Protein AF-A0A7J2L4L6-F1 (afdb_monomer)

Foldseek 3Di:
DDDPDPPDLVVQLVVLVVLLVVLQVVCVVVVHHDDPVLSVLLNQLSVLLSVLCVVPVEDDAPLQDQVLLSQLVSQLSVVCVVQPDDSNLLSNLSSQLCRNVVDDLSLQVSLVSQLVSCCPDPNNVSSNVSSLLSNLQDPVVVHDQPDPSSVSSNVSSVVCCDDPNVVVSLVSVQVVVVAACADPVCRCCGTSNVVVNPD

Nearest PDB structures (foldseek):
  5cwp-assembly1_A  TM=2.808E-01  e=4.842E+00  synthetic construct
  4qe8-assembly1_A  TM=1.671E-01  e=4.842E+00  Homo sapiens
  4qe8-assembly2_B  TM=2.025E-01  e=7.738E+00  Homo sapiens
  2wcd-assembly1_A  TM=1.398E-01  e=7.738E+00  Escherichia coli K-12

Structure (mmCIF, N/CA/C/O backbone):
data_AF-A0A7J2L4L6-F1
#
_entry.id   AF-A0A7J2L4L6-F1
#
loop_
_atom_site.group_PDB
_atom_site.id
_atom_site.type_symbol
_atom_site.label_atom_id
_atom_site.label_alt_id
_atom_site.label_comp_id
_atom_site.label_asym_id
_atom_site.label_entity_id
_atom_site.label_seq_id
_atom_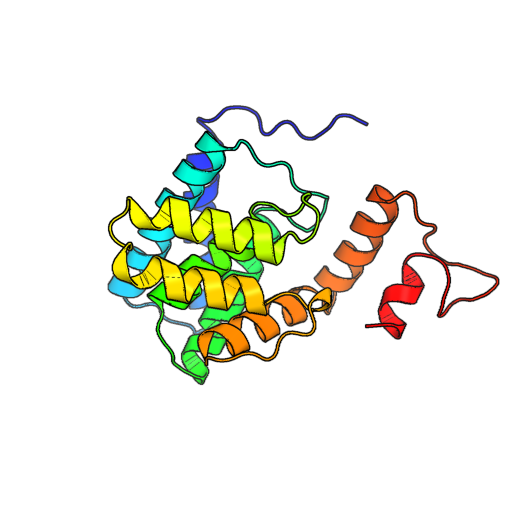site.pdbx_PDB_ins_code
_atom_site.Cartn_x
_atom_site.Cartn_y
_atom_site.Cartn_z
_atom_site.occupancy
_atom_site.B_iso_or_equiv
_atom_site.auth_seq_id
_atom_site.auth_comp_id
_atom_site.auth_asym_id
_atom_site.auth_atom_id
_atom_site.pdbx_PDB_model_num
ATOM 1 N N . MET A 1 1 ? 11.219 18.018 -20.266 1.00 36.31 1 MET A N 1
ATOM 2 C CA . MET A 1 1 ? 10.040 17.179 -19.978 1.00 36.31 1 MET A CA 1
ATOM 3 C C . MET A 1 1 ? 9.482 17.676 -18.661 1.00 36.31 1 MET A C 1
ATOM 5 O O . MET A 1 1 ? 10.098 17.440 -17.629 1.00 36.31 1 MET A O 1
ATOM 9 N N . GLU A 1 2 ? 8.445 18.509 -18.726 1.00 30.61 2 GLU A N 1
ATOM 10 C CA . GLU A 1 2 ? 7.831 19.113 -17.543 1.00 30.61 2 GLU A CA 1
ATOM 11 C C . GLU A 1 2 ? 7.325 18.014 -16.613 1.00 30.61 2 GLU A C 1
ATOM 13 O O . GLU A 1 2 ? 6.561 17.127 -16.990 1.00 30.61 2 GLU A O 1
ATOM 18 N N . MET A 1 3 ? 7.858 18.043 -15.399 1.00 36.47 3 MET A N 1
ATOM 19 C CA . MET A 1 3 ? 7.459 17.198 -14.292 1.00 36.47 3 MET A CA 1
ATOM 20 C C . MET A 1 3 ? 6.012 17.574 -13.957 1.00 36.47 3 MET A C 1
ATOM 22 O O . MET A 1 3 ? 5.742 18.758 -13.771 1.00 36.47 3 MET A O 1
ATOM 26 N N . LEU A 1 4 ? 5.100 16.599 -13.895 1.00 34.84 4 LEU A N 1
ATOM 27 C CA . LEU A 1 4 ? 3.733 16.791 -13.400 1.00 34.84 4 LEU A CA 1
ATOM 28 C C . LEU A 1 4 ? 3.807 17.321 -11.962 1.00 34.84 4 LEU A C 1
ATOM 30 O O . LEU A 1 4 ? 3.894 16.563 -10.996 1.00 34.84 4 LEU A O 1
ATOM 34 N N . VAL A 1 5 ? 3.838 18.644 -11.834 1.00 37.50 5 VAL A N 1
ATOM 35 C CA . VAL A 1 5 ? 3.573 19.343 -10.588 1.00 37.50 5 VAL A CA 1
ATOM 36 C C . VAL A 1 5 ? 2.098 19.091 -10.325 1.00 37.50 5 VAL A C 1
ATOM 38 O O . VAL A 1 5 ? 1.242 19.533 -11.084 1.00 37.50 5 VAL A O 1
ATOM 41 N N . LEU A 1 6 ? 1.805 18.307 -9.290 1.00 41.28 6 LEU A N 1
ATOM 42 C CA . LEU A 1 6 ? 0.466 18.225 -8.722 1.00 41.28 6 LEU A CA 1
ATOM 43 C C . LEU A 1 6 ? 0.084 19.644 -8.278 1.00 41.28 6 LEU A C 1
ATOM 45 O O . LEU A 1 6 ? 0.509 20.109 -7.221 1.00 41.28 6 LEU A O 1
ATOM 49 N N . GLU A 1 7 ? -0.635 20.363 -9.138 1.00 35.97 7 GLU A N 1
ATOM 50 C CA . GLU A 1 7 ? -1.118 21.711 -8.875 1.00 35.97 7 GLU A CA 1
ATOM 51 C C . GLU A 1 7 ? -2.080 21.710 -7.681 1.00 35.97 7 GLU A C 1
ATOM 53 O O . GLU A 1 7 ? -3.133 21.073 -7.696 1.00 35.97 7 GLU A O 1
ATOM 58 N N . SER A 1 8 ? -1.724 22.518 -6.680 1.00 43.09 8 SER A N 1
ATOM 59 C CA . SER A 1 8 ? -2.520 22.948 -5.526 1.00 43.09 8 SER A CA 1
ATOM 60 C C . SER A 1 8 ? -2.928 21.861 -4.514 1.00 43.09 8 SER A C 1
ATOM 62 O O . SER A 1 8 ? -3.611 20.879 -4.796 1.00 43.09 8 SER A O 1
ATOM 64 N N . THR A 1 9 ? -2.570 22.099 -3.254 1.00 48.56 9 THR A N 1
ATOM 65 C CA . THR A 1 9 ? -2.942 21.285 -2.084 1.00 48.56 9 THR A CA 1
ATOM 66 C C . THR A 1 9 ? -4.460 21.156 -1.886 1.00 48.56 9 THR A C 1
ATOM 68 O O . THR A 1 9 ? -4.913 20.202 -1.257 1.00 48.56 9 THR A O 1
ATOM 71 N N . GLN A 1 10 ? -5.253 22.059 -2.477 1.00 50.78 10 GLN A N 1
ATOM 72 C CA . GLN A 1 10 ? -6.719 22.021 -2.485 1.00 50.78 10 GLN A CA 1
ATOM 73 C C . GLN A 1 10 ? -7.292 20.900 -3.382 1.00 50.78 10 GLN A C 1
ATOM 75 O O . GLN A 1 10 ? -8.388 20.419 -3.115 1.00 50.78 10 GLN A O 1
ATOM 80 N N . ASN A 1 11 ? -6.534 20.423 -4.378 1.00 78.06 11 ASN A N 1
ATOM 81 C CA . ASN A 1 11 ? -6.953 19.385 -5.331 1.00 78.06 11 ASN A CA 1
ATOM 82 C C . ASN A 1 11 ? -6.638 17.958 -4.836 1.00 78.06 11 ASN A C 1
ATOM 84 O O . ASN A 1 11 ? -7.420 17.029 -5.030 1.00 78.06 11 ASN A O 1
ATOM 88 N N . LEU A 1 12 ? -5.523 17.767 -4.118 1.00 83.31 12 LEU A N 1
ATOM 89 C CA . LEU A 1 12 ? -5.094 16.432 -3.675 1.00 83.31 12 LEU A CA 1
ATOM 90 C C . LEU A 1 12 ? -6.098 15.772 -2.717 1.00 83.31 12 LEU A C 1
ATOM 92 O O . LEU A 1 12 ? -6.391 14.586 -2.854 1.00 83.31 12 LEU A O 1
ATOM 96 N N . GLY A 1 13 ? -6.627 16.528 -1.751 1.00 87.00 13 GLY A N 1
ATOM 97 C CA . GLY A 1 13 ? -7.619 16.006 -0.810 1.00 87.00 13 GLY A CA 1
ATOM 98 C C . GLY A 1 13 ? -8.883 15.537 -1.532 1.00 87.00 13 GLY A C 1
ATOM 99 O O . GLY A 1 13 ? -9.291 14.387 -1.375 1.00 87.00 13 GLY A O 1
ATOM 100 N N . GLU A 1 14 ? -9.460 16.396 -2.377 1.00 89.50 14 GLU A N 1
ATOM 101 C CA . GLU A 1 14 ? -10.649 16.071 -3.176 1.00 89.50 14 GLU A CA 1
ATOM 102 C C . GLU A 1 14 ? -10.413 14.842 -4.062 1.00 89.50 14 GLU A C 1
ATOM 104 O O . GLU A 1 14 ? -11.235 13.920 -4.086 1.00 89.50 14 GLU A O 1
ATOM 109 N N . TYR A 1 15 ? -9.257 14.787 -4.727 1.00 90.94 15 TYR A N 1
ATOM 110 C CA . TYR A 1 15 ? -8.853 13.646 -5.534 1.00 90.94 15 TYR A CA 1
ATOM 111 C C . TYR A 1 15 ? -8.851 12.339 -4.735 1.00 90.94 15 TYR A C 1
ATOM 113 O O . TYR A 1 15 ? -9.454 11.356 -5.169 1.00 90.94 15 TYR A O 1
ATOM 121 N N . LEU A 1 16 ? -8.207 12.320 -3.564 1.00 93.62 16 LEU A N 1
ATOM 122 C CA . LEU A 1 16 ? -8.093 11.120 -2.733 1.00 93.62 16 LEU A CA 1
ATOM 123 C C . LEU A 1 16 ? -9.467 10.611 -2.278 1.00 93.62 16 LEU A C 1
ATOM 125 O O . LEU A 1 16 ? -9.749 9.418 -2.403 1.00 93.62 16 LEU A O 1
ATOM 129 N N . PHE A 1 17 ? -10.354 11.495 -1.816 1.00 92.69 17 PHE A N 1
ATOM 130 C CA . PHE A 1 17 ? -11.695 11.090 -1.380 1.00 92.69 17 PHE A CA 1
ATOM 131 C C . PHE A 1 17 ? -12.569 10.624 -2.549 1.00 92.69 17 PHE A C 1
ATOM 133 O O . PHE A 1 17 ? -13.210 9.574 -2.460 1.00 92.69 17 PHE A O 1
ATOM 140 N N . LYS A 1 18 ? -12.512 11.310 -3.695 1.00 94.81 18 LYS A N 1
ATOM 141 C CA . LYS A 1 18 ? -13.173 10.849 -4.924 1.00 94.81 18 LYS A CA 1
ATOM 142 C C . LYS A 1 18 ? -12.636 9.488 -5.374 1.00 94.81 18 LYS A C 1
ATOM 144 O O . LYS A 1 18 ? -13.392 8.645 -5.864 1.00 94.81 18 LYS A O 1
ATOM 149 N N . ARG A 1 19 ? -11.336 9.238 -5.198 1.00 95.69 19 ARG A N 1
ATOM 150 C CA . ARG A 1 19 ? -10.707 7.959 -5.539 1.00 95.69 19 ARG A CA 1
ATOM 151 C C . ARG A 1 19 ? -11.167 6.824 -4.627 1.00 95.69 19 ARG A C 1
ATOM 153 O O . ARG A 1 19 ? -11.366 5.713 -5.131 1.00 95.69 19 ARG A O 1
ATOM 160 N N . VAL A 1 20 ? -11.388 7.100 -3.339 1.00 97.12 20 VAL A N 1
ATOM 161 C CA . VAL A 1 20 ? -12.014 6.163 -2.389 1.00 97.12 20 VAL A CA 1
ATOM 162 C C . VAL A 1 20 ? -13.445 5.830 -2.815 1.00 97.12 20 VAL A C 1
ATOM 164 O O . VAL A 1 20 ? -13.794 4.651 -2.871 1.00 97.12 20 VAL A O 1
ATOM 167 N N . ASP A 1 21 ? -14.249 6.818 -3.213 1.00 96.69 21 ASP A N 1
ATOM 168 C CA . ASP A 1 21 ? -15.613 6.568 -3.705 1.00 96.69 21 ASP A CA 1
ATOM 169 C C . ASP A 1 21 ? -15.627 5.647 -4.931 1.00 96.69 21 ASP A C 1
ATOM 171 O O . ASP A 1 21 ? -16.447 4.728 -5.032 1.00 96.69 21 ASP A O 1
ATOM 175 N N . VAL A 1 22 ? -14.704 5.871 -5.871 1.00 96.75 22 VAL A N 1
ATOM 176 C CA . VAL A 1 22 ? -14.541 5.011 -7.051 1.00 96.75 22 VAL A CA 1
ATOM 177 C C . VAL A 1 22 ? -14.117 3.598 -6.647 1.00 96.75 22 VAL A C 1
ATOM 179 O O . VAL A 1 22 ? -14.684 2.637 -7.168 1.00 96.75 22 VAL A O 1
ATOM 182 N N . LEU A 1 23 ? -13.172 3.457 -5.712 1.00 97.44 23 LEU A N 1
ATOM 183 C CA . LEU A 1 23 ? -12.740 2.158 -5.183 1.00 97.44 23 LEU A CA 1
ATOM 184 C C . LEU A 1 23 ? -13.923 1.384 -4.586 1.00 97.44 23 LEU A C 1
ATOM 186 O O . LEU A 1 23 ? -14.151 0.234 -4.955 1.00 97.44 23 LEU A O 1
ATOM 190 N N . ILE A 1 24 ? -14.730 2.026 -3.736 1.00 97.38 24 ILE A N 1
ATOM 191 C CA . ILE A 1 24 ? -15.888 1.388 -3.092 1.00 97.38 24 ILE A CA 1
ATOM 192 C C . ILE A 1 24 ? -16.915 0.940 -4.141 1.00 97.38 24 ILE A C 1
ATOM 194 O O . ILE A 1 24 ? -17.413 -0.185 -4.081 1.00 97.38 24 ILE A O 1
ATOM 198 N N . LYS A 1 25 ? -17.214 1.789 -5.134 1.00 97.06 25 LYS A N 1
ATOM 199 C CA . L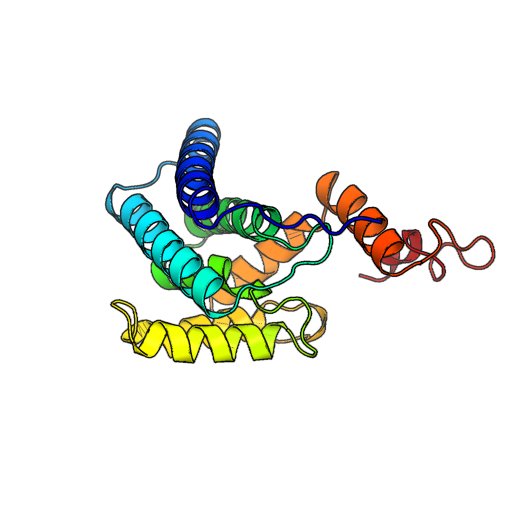YS A 1 25 ? -18.154 1.455 -6.220 1.00 97.06 25 LYS A CA 1
ATOM 200 C C . LYS A 1 25 ? -17.660 0.289 -7.076 1.00 97.06 25 LYS A C 1
ATOM 202 O O . LYS A 1 25 ? -18.461 -0.561 -7.463 1.00 97.06 25 LYS A O 1
ATOM 207 N N . ARG A 1 26 ? -16.359 0.236 -7.375 1.00 97.06 26 ARG A N 1
ATOM 208 C CA . ARG A 1 26 ? -15.749 -0.856 -8.149 1.00 97.06 26 ARG A CA 1
ATOM 209 C C . ARG A 1 26 ? -15.809 -2.181 -7.401 1.00 97.06 26 ARG A C 1
ATOM 211 O O . ARG A 1 26 ? -16.262 -3.162 -7.985 1.00 97.06 26 ARG A O 1
ATOM 218 N N . LEU A 1 27 ? -15.446 -2.187 -6.118 1.00 97.50 27 LEU A N 1
ATOM 219 C CA . LEU A 1 27 ? -15.562 -3.368 -5.260 1.00 97.50 27 LEU A CA 1
ATOM 220 C C . LEU A 1 27 ? -17.005 -3.883 -5.221 1.00 97.50 27 LEU A C 1
ATOM 222 O O . LEU A 1 27 ? -17.236 -5.061 -5.484 1.00 97.50 27 LEU A O 1
ATOM 226 N N . ALA A 1 28 ? -17.981 -2.993 -5.012 1.00 96.94 28 ALA A N 1
ATOM 227 C CA . ALA A 1 28 ? -19.395 -3.363 -5.000 1.00 96.94 28 ALA A CA 1
ATOM 228 C C . ALA A 1 28 ? -19.859 -3.955 -6.342 1.00 96.94 28 ALA A C 1
ATOM 230 O O . ALA A 1 28 ? -20.547 -4.974 -6.361 1.00 96.94 28 ALA A O 1
ATOM 231 N N . LYS A 1 29 ? -19.441 -3.367 -7.472 1.00 96.38 29 LYS A N 1
ATOM 232 C CA . LYS A 1 29 ? -19.718 -3.909 -8.814 1.00 96.38 29 LYS A CA 1
ATOM 233 C C . LYS A 1 29 ? -19.101 -5.300 -9.014 1.00 96.38 29 LYS A C 1
ATOM 235 O O . LYS A 1 29 ? -19.675 -6.115 -9.728 1.00 96.38 29 LYS A O 1
ATOM 240 N N . GLY A 1 30 ? -17.958 -5.565 -8.385 1.00 94.25 30 GLY A N 1
ATOM 241 C CA . GLY A 1 30 ? -17.296 -6.870 -8.357 1.00 94.25 30 GLY A CA 1
ATOM 242 C C . GLY A 1 30 ? -17.860 -7.857 -7.327 1.00 94.25 30 GLY A C 1
ATOM 243 O O . GLY A 1 30 ? -17.263 -8.909 -7.130 1.00 94.25 30 GLY A O 1
ATOM 244 N N . GLY A 1 31 ? -18.969 -7.536 -6.651 1.00 96.38 31 GLY A N 1
ATOM 245 C CA . GLY A 1 31 ? -19.587 -8.406 -5.643 1.00 96.38 31 GLY A CA 1
ATOM 246 C C . GLY A 1 31 ? -18.934 -8.350 -4.257 1.00 96.38 31 GLY A C 1
ATOM 247 O O . GLY A 1 31 ? -19.318 -9.109 -3.370 1.00 96.38 31 GLY A O 1
ATOM 248 N N . ILE A 1 32 ? -17.979 -7.444 -4.036 1.00 97.00 32 ILE A N 1
ATOM 249 C CA . ILE A 1 32 ? -17.317 -7.254 -2.745 1.00 97.00 32 ILE A CA 1
ATOM 250 C C . ILE A 1 32 ? -18.024 -6.148 -1.961 1.00 97.00 32 ILE A C 1
ATOM 252 O O . ILE A 1 32 ? -17.933 -4.965 -2.290 1.00 97.00 32 ILE A O 1
ATOM 256 N N . SER A 1 33 ? -18.716 -6.536 -0.889 1.00 94.12 33 SER A N 1
ATOM 257 C CA . SER A 1 33 ? -19.373 -5.593 0.019 1.00 94.12 33 SER A CA 1
ATOM 258 C C . SER A 1 33 ? -18.460 -5.207 1.185 1.00 94.12 33 SER A C 1
ATOM 260 O O . SER A 1 33 ? -17.858 -6.064 1.838 1.00 94.12 33 SER A O 1
ATOM 262 N N . LEU A 1 34 ? -18.382 -3.903 1.459 1.00 97.38 34 LEU A N 1
ATOM 263 C CA . LEU A 1 34 ? -17.697 -3.342 2.622 1.00 97.38 34 LEU A CA 1
ATOM 264 C C . LEU A 1 34 ? -18.710 -2.933 3.691 1.00 97.38 34 LEU A C 1
ATOM 266 O O . LEU A 1 34 ? -19.692 -2.240 3.400 1.00 97.38 34 LEU A O 1
ATOM 270 N N . THR A 1 35 ? -18.430 -3.300 4.936 1.00 98.12 35 THR A N 1
ATOM 271 C CA . THR A 1 35 ? -19.170 -2.820 6.108 1.00 98.12 35 THR A CA 1
ATOM 272 C C . THR A 1 35 ? -18.950 -1.318 6.316 1.00 98.12 35 THR A C 1
ATOM 274 O O . THR A 1 35 ? -17.999 -0.730 5.797 1.00 98.12 35 THR A O 1
ATOM 277 N N . ASN A 1 36 ? -19.809 -0.675 7.112 1.00 97.94 36 ASN A N 1
ATOM 278 C CA . ASN A 1 36 ? -19.643 0.746 7.439 1.00 97.94 36 ASN A CA 1
ATOM 279 C C . ASN A 1 36 ? -18.318 1.017 8.168 1.00 97.94 36 ASN A C 1
ATOM 281 O O . ASN A 1 36 ? -17.634 1.980 7.838 1.00 97.94 36 ASN A O 1
ATOM 285 N N . ASN A 1 37 ? -17.918 0.123 9.077 1.00 98.00 37 ASN A N 1
ATOM 286 C CA . ASN A 1 37 ? -16.641 0.220 9.782 1.00 98.00 37 ASN A CA 1
ATOM 287 C C . ASN A 1 37 ? -15.439 0.098 8.825 1.00 98.00 37 ASN A C 1
ATOM 289 O O . ASN A 1 37 ? -14.479 0.848 8.947 1.00 98.00 37 ASN A O 1
ATOM 293 N N . GLU A 1 38 ? -15.483 -0.799 7.834 1.00 98.38 38 GLU A N 1
ATOM 294 C CA . GLU A 1 38 ? -14.400 -0.917 6.842 1.00 98.38 38 GLU A CA 1
ATOM 295 C C . GLU A 1 38 ? -14.278 0.337 5.968 1.00 98.38 38 GLU A C 1
ATOM 297 O O . GLU A 1 38 ? -13.174 0.833 5.743 1.00 98.38 38 GLU A O 1
ATOM 302 N N . LYS A 1 39 ? -15.407 0.895 5.515 1.00 98.44 39 LYS A N 1
ATOM 303 C CA . LYS A 1 39 ? -15.417 2.163 4.765 1.00 98.44 39 LYS A CA 1
ATOM 304 C C . LYS A 1 39 ? -14.826 3.299 5.597 1.00 98.44 39 LYS A C 1
ATOM 306 O O . LYS A 1 39 ? -14.019 4.075 5.092 1.00 98.44 39 LYS A O 1
ATOM 311 N N . GLU A 1 40 ? -15.190 3.369 6.873 1.00 98.31 40 GLU A N 1
ATOM 312 C CA . GLU A 1 40 ? -14.661 4.365 7.799 1.00 98.31 40 GLU A CA 1
ATOM 313 C C . GLU A 1 40 ? -13.147 4.219 8.006 1.00 98.31 40 GLU A C 1
ATOM 315 O O . GLU A 1 40 ? -12.428 5.217 7.965 1.00 98.31 40 GLU A O 1
ATOM 320 N N . VAL A 1 41 ? -12.638 2.991 8.140 1.00 98.56 41 VAL A N 1
ATOM 321 C CA . VAL A 1 41 ? -11.192 2.726 8.225 1.00 98.56 41 VAL A CA 1
ATOM 322 C C . VAL A 1 41 ? -10.460 3.215 6.972 1.00 98.56 41 VAL A C 1
ATOM 324 O O . VAL A 1 41 ? -9.441 3.891 7.104 1.00 98.56 41 VAL A O 1
ATOM 327 N N . ILE A 1 42 ? -10.981 2.940 5.770 1.00 98.50 42 ILE A N 1
ATOM 328 C CA . ILE A 1 42 ? -10.379 3.413 4.508 1.00 98.50 42 ILE A CA 1
ATOM 329 C C . ILE A 1 42 ? -10.340 4.943 4.462 1.00 98.50 42 ILE A C 1
ATOM 331 O O . ILE A 1 42 ? -9.314 5.521 4.098 1.00 98.50 42 ILE A O 1
ATOM 335 N N . LEU A 1 43 ? -11.432 5.608 4.845 1.00 98.31 43 LEU A N 1
ATOM 336 C CA . LEU A 1 43 ? -11.519 7.070 4.849 1.00 98.31 43 LEU A CA 1
ATOM 337 C C . LEU A 1 43 ? -10.534 7.697 5.843 1.00 98.31 43 LEU A C 1
ATOM 339 O O . LEU A 1 43 ? -9.808 8.624 5.479 1.00 98.31 43 LEU A O 1
ATOM 343 N N . ARG A 1 44 ? -10.458 7.170 7.071 1.00 98.31 44 ARG A N 1
ATOM 344 C CA . ARG A 1 44 ? -9.512 7.635 8.100 1.00 98.31 44 ARG A CA 1
ATOM 345 C C . ARG A 1 44 ? -8.061 7.421 7.665 1.00 98.31 44 ARG A C 1
ATOM 347 O O . ARG A 1 44 ? -7.265 8.353 7.717 1.00 98.31 44 ARG A O 1
ATOM 354 N N . ALA A 1 45 ? -7.726 6.239 7.147 1.00 98.38 45 ALA A N 1
ATOM 355 C CA . ALA A 1 45 ? -6.384 5.947 6.642 1.00 98.38 45 ALA A CA 1
ATOM 356 C C . ALA A 1 45 ? -6.003 6.832 5.439 1.00 98.38 45 ALA A C 1
ATOM 358 O O . ALA A 1 45 ? -4.868 7.291 5.342 1.00 98.38 45 ALA A O 1
ATOM 359 N N . THR A 1 46 ? -6.959 7.137 4.557 1.00 97.75 46 THR A N 1
ATOM 360 C CA . THR A 1 46 ? -6.752 8.034 3.408 1.00 97.75 46 THR A CA 1
ATOM 361 C C . THR A 1 46 ? -6.529 9.482 3.850 1.00 97.75 46 THR A C 1
ATOM 363 O O . THR A 1 46 ? -5.686 10.176 3.284 1.00 97.75 46 THR A O 1
ATOM 366 N N . ARG A 1 47 ? -7.220 9.938 4.902 1.00 97.62 47 ARG A N 1
ATOM 367 C CA . ARG A 1 47 ? -6.957 11.245 5.521 1.00 97.62 47 ARG A CA 1
ATOM 368 C C . ARG A 1 47 ? -5.541 11.322 6.095 1.00 97.62 47 ARG A C 1
ATOM 370 O O . ARG A 1 47 ? -4.851 12.312 5.875 1.00 97.62 47 ARG A O 1
ATOM 377 N N . LEU A 1 48 ? -5.085 10.263 6.762 1.00 97.81 48 LEU A N 1
ATOM 378 C CA . LEU A 1 48 ? -3.712 10.176 7.263 1.00 97.81 48 LEU A CA 1
ATOM 379 C C . LEU A 1 48 ? -2.680 10.161 6.131 1.00 97.81 48 LEU A C 1
ATOM 381 O O . LEU A 1 48 ? -1.646 10.814 6.250 1.00 97.81 48 LEU A O 1
ATOM 385 N N . LEU A 1 49 ? -2.965 9.481 5.017 1.00 96.44 49 LEU A N 1
ATOM 386 C CA . LEU A 1 49 ? -2.122 9.540 3.822 1.00 96.44 49 LEU A CA 1
ATOM 387 C C . LEU A 1 49 ? -2.043 10.972 3.268 1.00 96.44 49 LEU A C 1
ATOM 389 O O . LEU A 1 49 ? -0.951 11.448 2.975 1.00 96.44 49 LEU A O 1
ATOM 393 N N . TYR A 1 50 ? -3.171 11.681 3.171 1.00 95.50 50 TYR A N 1
ATOM 394 C CA . TYR A 1 50 ? -3.204 13.085 2.747 1.00 95.50 50 TYR A CA 1
ATOM 395 C C . TYR A 1 50 ? -2.331 13.980 3.644 1.00 95.50 50 TYR A C 1
ATOM 397 O O . TYR A 1 50 ? -1.507 14.752 3.148 1.00 95.50 50 TYR A O 1
ATOM 405 N N . GLU A 1 51 ? -2.464 13.849 4.965 1.00 95.62 51 GLU A N 1
ATOM 406 C CA . GLU A 1 51 ? -1.657 14.592 5.941 1.00 95.62 51 GLU A CA 1
ATOM 407 C C . GLU A 1 51 ? -0.162 14.257 5.819 1.00 95.62 51 GLU A C 1
ATOM 409 O O . GLU A 1 51 ? 0.681 15.158 5.801 1.00 95.62 51 GLU A O 1
ATOM 414 N N . ALA A 1 52 ? 0.175 12.974 5.661 1.00 95.19 52 ALA A N 1
ATOM 415 C CA . ALA A 1 52 ? 1.542 12.519 5.439 1.00 95.19 52 ALA A CA 1
ATOM 416 C C . ALA A 1 52 ? 2.142 13.102 4.152 1.00 95.19 52 ALA A C 1
ATOM 418 O O . ALA A 1 52 ? 3.260 13.617 4.174 1.00 95.19 52 ALA A O 1
ATOM 419 N N . MET A 1 53 ? 1.395 13.073 3.048 1.00 92.25 53 MET A N 1
ATOM 420 C CA . MET A 1 53 ? 1.839 13.602 1.759 1.00 92.25 53 MET A CA 1
ATOM 421 C C . MET A 1 53 ? 2.044 15.114 1.788 1.00 92.25 53 MET A C 1
ATOM 423 O O . MET A 1 53 ? 3.030 15.588 1.235 1.00 92.25 53 MET A O 1
ATOM 427 N N . ASN A 1 54 ? 1.185 15.871 2.473 1.00 91.81 54 ASN A N 1
ATOM 428 C CA . ASN A 1 54 ? 1.399 17.310 2.656 1.00 91.81 54 ASN A CA 1
ATOM 429 C C . ASN A 1 54 ? 2.643 17.620 3.495 1.00 91.81 54 ASN A C 1
ATOM 431 O O . ASN A 1 54 ? 3.271 18.658 3.300 1.00 91.81 54 ASN A O 1
ATOM 435 N N . LYS A 1 55 ? 3.018 16.725 4.415 1.00 90.88 55 LYS A N 1
ATOM 436 C CA . LYS A 1 55 ? 4.204 16.901 5.258 1.00 90.88 55 LYS A CA 1
ATOM 437 C C . LYS A 1 55 ? 5.514 16.682 4.501 1.00 90.88 55 LYS A C 1
ATOM 439 O O . LYS A 1 55 ? 6.491 17.360 4.802 1.00 90.88 55 LYS A O 1
ATOM 444 N N . ILE A 1 56 ? 5.554 15.728 3.570 1.00 90.12 56 ILE A N 1
ATOM 445 C CA . ILE A 1 56 ? 6.803 15.323 2.894 1.00 90.12 56 ILE A CA 1
ATOM 446 C C . ILE A 1 56 ? 6.857 15.671 1.404 1.00 90.12 56 ILE A C 1
ATOM 448 O O . ILE A 1 56 ? 7.924 15.557 0.812 1.00 90.12 56 ILE A O 1
ATOM 452 N N . ALA A 1 57 ? 5.733 16.076 0.801 1.00 86.25 57 ALA A N 1
ATOM 453 C CA . ALA A 1 57 ? 5.584 16.381 -0.624 1.00 86.25 57 ALA A CA 1
ATOM 454 C C . ALA A 1 57 ? 6.293 15.349 -1.533 1.00 86.25 57 ALA A C 1
ATOM 456 O O . ALA A 1 57 ? 7.210 15.705 -2.283 1.00 86.25 57 ALA A O 1
ATOM 457 N N . PRO A 1 58 ? 5.918 14.055 -1.444 1.00 81.50 58 PRO A N 1
ATOM 458 C CA . PRO A 1 58 ? 6.683 12.992 -2.073 1.00 81.50 58 PRO A CA 1
ATOM 459 C C . PRO A 1 58 ? 6.586 13.091 -3.596 1.00 81.50 58 PRO A C 1
ATOM 461 O O . PRO A 1 58 ? 5.559 13.476 -4.159 1.00 81.50 58 PRO A O 1
ATOM 464 N N . ARG A 1 59 ? 7.663 12.696 -4.274 1.00 78.19 59 ARG A N 1
ATOM 465 C CA . ARG A 1 59 ? 7.679 12.522 -5.728 1.00 78.19 59 ARG A CA 1
ATOM 466 C C . ARG A 1 59 ? 7.585 11.038 -6.052 1.00 78.19 59 ARG A C 1
ATOM 468 O O . ARG A 1 59 ? 8.230 10.220 -5.402 1.00 78.19 59 ARG A O 1
ATOM 475 N N . PHE A 1 60 ? 6.821 10.704 -7.086 1.00 78.25 60 PHE A N 1
ATOM 476 C CA . PHE A 1 60 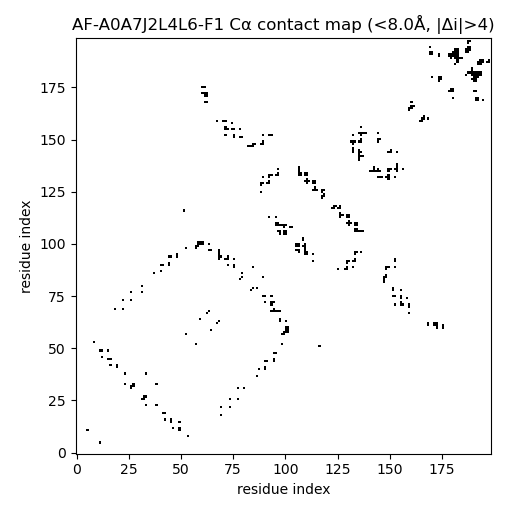? 6.644 9.328 -7.540 1.00 78.25 60 PHE A CA 1
ATOM 477 C C . PHE A 1 60 ? 7.154 9.166 -8.972 1.00 78.25 60 PHE A C 1
ATOM 479 O O . PHE A 1 60 ? 6.892 10.039 -9.806 1.00 78.25 60 PHE A O 1
ATOM 486 N N . PRO A 1 61 ? 7.846 8.061 -9.300 1.00 72.69 61 PRO A N 1
ATOM 487 C CA . PRO A 1 61 ? 8.130 7.743 -10.687 1.00 72.69 61 PRO A CA 1
ATOM 488 C C . PRO A 1 61 ? 6.841 7.297 -11.393 1.00 72.69 61 PRO A C 1
ATOM 490 O O . PRO A 1 61 ? 5.881 6.831 -10.766 1.00 72.69 61 PRO A O 1
ATOM 493 N N . SER A 1 62 ? 6.823 7.420 -12.721 1.00 70.31 62 SER A N 1
ATOM 494 C CA . SER A 1 62 ? 5.677 7.000 -13.536 1.00 70.31 62 SER A CA 1
ATOM 495 C C . SER A 1 62 ? 5.317 5.537 -13.256 1.00 70.31 62 SER A C 1
ATOM 497 O O . SER A 1 62 ? 6.177 4.661 -13.297 1.00 70.31 62 SER A O 1
ATOM 499 N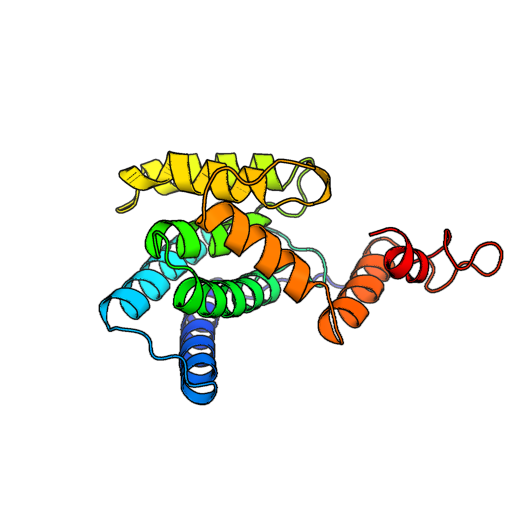 N . GLY A 1 63 ? 4.043 5.274 -12.950 1.00 64.75 63 GLY A N 1
ATOM 500 C CA . GLY A 1 63 ? 3.543 3.927 -12.649 1.00 64.75 63 GLY A CA 1
ATOM 501 C C . GLY A 1 63 ? 3.690 3.453 -11.193 1.00 64.75 63 GLY A C 1
ATOM 502 O O . GLY A 1 63 ? 3.267 2.333 -10.907 1.00 64.75 63 GLY A O 1
ATOM 503 N N . HIS A 1 64 ? 4.222 4.278 -10.279 1.00 70.44 64 HIS A N 1
ATOM 504 C CA . HIS A 1 64 ? 4.388 3.958 -8.845 1.00 70.44 64 HIS A CA 1
ATOM 505 C C . HIS A 1 64 ? 3.892 5.074 -7.900 1.00 70.44 64 HIS A C 1
ATOM 507 O O . HIS A 1 64 ? 4.441 5.283 -6.824 1.00 70.44 64 HIS A O 1
ATOM 513 N N . GLY A 1 65 ? 2.885 5.840 -8.326 1.00 82.62 65 GLY A N 1
ATOM 514 C CA . GLY A 1 65 ? 2.255 6.881 -7.505 1.00 82.62 65 GLY A CA 1
ATOM 515 C C . GLY A 1 65 ? 0.978 6.422 -6.802 1.00 82.62 65 GLY A C 1
ATOM 516 O O . GLY A 1 65 ? 0.721 5.230 -6.656 1.00 82.62 65 GLY A O 1
ATOM 517 N N . LEU A 1 66 ? 0.123 7.383 -6.445 1.00 90.50 66 LEU A N 1
ATOM 518 C CA . LEU A 1 66 ? -1.165 7.142 -5.779 1.00 90.50 66 LEU A CA 1
ATOM 519 C C . LEU A 1 66 ? -2.018 6.067 -6.460 1.00 90.50 66 LEU A C 1
ATOM 521 O O . LEU A 1 66 ? -2.564 5.192 -5.796 1.00 90.50 66 LEU A O 1
ATOM 525 N N . GLU A 1 67 ? -2.105 6.085 -7.791 1.00 91.56 67 GLU A N 1
ATOM 526 C CA . GLU A 1 67 ? -2.918 5.098 -8.504 1.00 91.56 67 GLU A CA 1
ATOM 527 C C . GLU A 1 67 ? -2.418 3.666 -8.340 1.00 91.56 67 GLU A C 1
ATOM 529 O O . GLU A 1 67 ? -3.229 2.746 -8.350 1.00 91.56 67 GLU A O 1
ATOM 534 N N . HIS A 1 68 ? -1.112 3.461 -8.166 1.00 93.44 68 HIS A N 1
ATOM 535 C CA . HIS A 1 68 ? -0.587 2.145 -7.822 1.00 93.44 68 HIS A CA 1
ATOM 536 C C . HIS A 1 68 ? -1.060 1.732 -6.425 1.00 93.44 68 HIS A C 1
ATOM 538 O O . HIS A 1 68 ? -1.692 0.688 -6.293 1.00 93.44 68 HIS A O 1
ATOM 544 N N . MET A 1 69 ? -0.897 2.598 -5.420 1.00 95.50 69 MET A N 1
ATOM 545 C CA . MET A 1 69 ? -1.349 2.326 -4.049 1.00 95.50 69 MET A CA 1
ATOM 546 C C . MET A 1 69 ? -2.843 1.978 -3.979 1.00 95.50 69 MET A C 1
ATOM 548 O O . MET A 1 69 ? -3.220 1.022 -3.308 1.00 95.50 69 MET A O 1
ATOM 552 N N . PHE A 1 70 ? -3.705 2.699 -4.704 1.00 97.00 70 PHE A N 1
ATOM 553 C CA . PHE A 1 70 ? -5.146 2.425 -4.703 1.00 97.00 70 PHE A CA 1
ATOM 554 C C . PHE A 1 70 ? -5.542 1.161 -5.474 1.00 97.00 70 PHE A C 1
ATOM 556 O O . PHE A 1 70 ? -6.517 0.515 -5.090 1.00 97.00 70 PHE A O 1
ATOM 563 N N . ARG A 1 71 ? -4.828 0.784 -6.544 1.00 97.19 71 ARG A N 1
ATOM 564 C CA . ARG A 1 71 ? -5.067 -0.507 -7.215 1.00 97.19 71 ARG A CA 1
ATOM 565 C C . ARG A 1 71 ? -4.608 -1.674 -6.346 1.00 97.19 71 ARG A C 1
ATOM 567 O O . ARG A 1 71 ? -5.358 -2.635 -6.205 1.00 97.19 71 ARG A O 1
ATOM 574 N N . VAL A 1 72 ? -3.447 -1.553 -5.697 1.00 97.88 72 VAL A N 1
ATOM 575 C CA . VAL A 1 72 ? -2.981 -2.538 -4.707 1.00 97.88 72 VAL A CA 1
ATOM 576 C C . VAL A 1 72 ? -3.978 -2.635 -3.553 1.00 97.88 72 VAL A C 1
ATOM 578 O O . VAL A 1 72 ? -4.345 -3.740 -3.178 1.00 97.88 72 VAL A O 1
ATOM 581 N N . LEU A 1 73 ? -4.515 -1.514 -3.056 1.00 98.56 73 LEU A N 1
ATOM 582 C CA . LEU A 1 73 ? -5.551 -1.520 -2.017 1.00 98.56 73 LEU A CA 1
ATOM 583 C C . LEU A 1 73 ? -6.819 -2.265 -2.454 1.00 98.56 73 LEU A C 1
ATOM 585 O O . LEU A 1 73 ? -7.364 -3.038 -1.670 1.00 98.56 73 LEU A O 1
ATOM 589 N N . GLU A 1 74 ? -7.281 -2.068 -3.690 1.00 98.38 74 GLU A N 1
ATOM 590 C CA . GLU A 1 74 ? -8.433 -2.795 -4.243 1.00 98.38 74 GLU A CA 1
ATOM 591 C C . GLU A 1 74 ? -8.183 -4.315 -4.233 1.00 98.38 74 GLU A C 1
ATOM 593 O O . GLU A 1 74 ? -9.034 -5.068 -3.756 1.00 98.38 74 GLU A O 1
ATOM 598 N N . ILE A 1 75 ? -6.994 -4.762 -4.656 1.00 98.31 75 ILE A N 1
ATOM 599 C CA . ILE A 1 75 ? -6.603 -6.183 -4.644 1.00 98.31 75 ILE A CA 1
ATOM 600 C C . ILE A 1 75 ? -6.449 -6.707 -3.206 1.00 98.31 75 ILE A C 1
ATOM 602 O O . ILE A 1 75 ? -6.989 -7.766 -2.888 1.00 98.31 75 ILE A O 1
ATOM 606 N N . CYS A 1 76 ? -5.794 -5.958 -2.313 1.00 98.62 76 CYS A N 1
ATOM 607 C CA . CYS A 1 76 ? -5.659 -6.292 -0.892 1.00 98.62 76 CYS A CA 1
ATOM 608 C C . CYS A 1 76 ? -7.021 -6.525 -0.234 1.00 98.62 76 CYS A C 1
ATOM 610 O O . CYS A 1 76 ? -7.190 -7.490 0.505 1.00 98.62 76 CYS A O 1
ATOM 612 N N . ILE A 1 77 ? -8.006 -5.664 -0.510 1.00 98.69 77 ILE A N 1
ATOM 613 C CA . ILE A 1 77 ? -9.360 -5.803 0.036 1.00 98.69 77 ILE A CA 1
ATOM 614 C C . ILE A 1 77 ? -10.023 -7.084 -0.480 1.00 98.69 77 ILE A C 1
ATOM 616 O O . ILE A 1 77 ? -10.640 -7.802 0.305 1.00 98.69 77 ILE A O 1
ATOM 620 N N . ILE A 1 78 ? -9.883 -7.398 -1.771 1.00 98.44 78 ILE A N 1
ATOM 621 C CA . ILE A 1 78 ? -10.414 -8.639 -2.355 1.00 98.44 78 ILE A CA 1
ATOM 622 C C . ILE A 1 78 ? -9.789 -9.861 -1.669 1.00 98.44 78 ILE A C 1
ATOM 624 O O . ILE A 1 78 ? -10.514 -10.733 -1.193 1.00 98.44 78 ILE A O 1
ATOM 628 N N . LEU A 1 79 ? -8.460 -9.902 -1.561 1.00 98.44 79 LEU A N 1
ATOM 629 C CA . LEU A 1 79 ? -7.734 -11.003 -0.922 1.00 98.44 79 LEU A CA 1
ATOM 630 C C . LEU A 1 79 ? -8.074 -11.126 0.569 1.00 98.44 79 LEU A C 1
ATOM 632 O O . LEU A 1 79 ? -8.277 -12.232 1.066 1.00 98.44 79 LEU A O 1
ATOM 636 N N . HIS A 1 80 ? -8.230 -10.007 1.274 1.00 98.44 80 HIS A N 1
ATOM 637 C CA . HIS A 1 80 ? -8.665 -9.987 2.669 1.00 98.44 80 HIS A CA 1
ATOM 638 C C . HIS A 1 80 ? -10.046 -10.622 2.865 1.00 98.44 80 HIS A C 1
ATOM 640 O O . HIS A 1 80 ? -10.252 -11.341 3.839 1.00 98.44 80 HIS A O 1
ATOM 646 N N . LYS A 1 81 ? -10.993 -10.428 1.938 1.00 97.62 81 LYS A N 1
ATOM 647 C CA . LYS A 1 81 ? -12.309 -11.085 2.033 1.00 97.62 81 LYS A CA 1
ATOM 648 C C . LYS A 1 81 ? -12.237 -12.608 1.905 1.00 97.62 81 LYS A C 1
ATOM 650 O O . LYS A 1 81 ? -13.152 -13.283 2.365 1.00 97.62 81 LYS A O 1
ATOM 655 N N . ILE A 1 82 ? -11.172 -13.137 1.305 1.00 97.38 82 ILE A N 1
ATOM 656 C CA . ILE A 1 82 ? -10.947 -14.577 1.133 1.00 97.38 82 ILE A CA 1
ATOM 657 C C . ILE A 1 82 ? -10.138 -15.141 2.309 1.00 97.38 82 ILE A C 1
ATOM 659 O O . ILE A 1 82 ? -10.466 -16.204 2.830 1.00 97.38 82 ILE A O 1
ATOM 663 N N . HIS A 1 83 ? -9.088 -14.434 2.730 1.00 97.88 83 HIS A N 1
ATOM 664 C CA . HIS A 1 83 ? -8.075 -14.952 3.656 1.00 97.88 83 HIS A CA 1
ATOM 665 C C . HIS A 1 83 ? -8.161 -14.389 5.083 1.00 97.88 83 HIS A C 1
ATOM 667 O O . HIS A 1 83 ? -7.545 -14.939 5.992 1.00 97.88 83 HIS A O 1
ATOM 673 N N . GLY A 1 84 ? -8.927 -13.321 5.309 1.00 97.25 84 GLY A N 1
ATOM 674 C CA . GLY A 1 84 ? -9.036 -12.654 6.605 1.00 97.25 84 GLY A CA 1
ATOM 675 C C . GLY A 1 84 ? -7.827 -11.773 6.942 1.00 97.25 84 GLY A C 1
ATOM 676 O O . GLY A 1 84 ? -7.240 -11.130 6.069 1.00 97.25 84 GLY A O 1
ATOM 677 N N . GLY A 1 85 ? -7.497 -11.693 8.234 1.00 97.19 85 GLY A N 1
ATOM 678 C CA . GLY A 1 85 ? -6.488 -10.782 8.792 1.00 97.19 85 GLY A CA 1
ATOM 679 C C . GLY A 1 85 ? -7.084 -9.514 9.417 1.00 97.19 85 GLY A C 1
ATOM 680 O O . GLY A 1 85 ? -8.298 -9.323 9.468 1.00 97.19 85 GLY A O 1
ATOM 681 N N . ASP A 1 86 ? -6.228 -8.637 9.917 1.00 98.50 86 ASP A N 1
ATOM 682 C CA . ASP A 1 86 ? -6.573 -7.331 10.460 1.00 98.50 86 ASP A CA 1
ATOM 683 C C . ASP A 1 86 ? -6.682 -6.301 9.330 1.00 98.50 86 ASP A C 1
ATOM 685 O O . ASP A 1 86 ? -5.697 -5.817 8.760 1.00 98.50 86 ASP A O 1
ATOM 689 N N . PHE A 1 87 ? -7.926 -5.928 9.036 1.00 98.56 87 PHE A N 1
ATOM 690 C CA . PHE A 1 87 ? -8.247 -4.968 7.988 1.00 98.56 87 PHE A CA 1
ATOM 691 C C . PHE A 1 87 ? -7.566 -3.604 8.184 1.00 98.56 87 PHE A C 1
ATOM 693 O O . PHE A 1 87 ? -7.140 -2.983 7.211 1.00 98.56 87 PHE A O 1
ATOM 700 N N . LYS A 1 88 ? -7.427 -3.122 9.428 1.00 98.75 88 LYS A N 1
ATOM 701 C CA . LYS A 1 88 ? -6.829 -1.805 9.704 1.00 98.75 88 LYS A CA 1
ATOM 702 C C . LYS A 1 88 ? -5.343 -1.819 9.380 1.00 98.75 88 LYS A C 1
ATOM 704 O O . LYS A 1 88 ? -4.869 -0.909 8.699 1.00 98.75 88 LYS A O 1
ATOM 709 N N . LYS A 1 89 ? -4.627 -2.857 9.826 1.00 98.69 89 LYS A N 1
ATOM 710 C CA . LYS A 1 89 ? -3.196 -3.026 9.527 1.00 98.69 89 LYS A CA 1
ATOM 711 C C . LYS A 1 89 ? -2.963 -3.089 8.022 1.00 98.69 89 LYS A C 1
ATOM 713 O O . LYS A 1 89 ? -2.096 -2.380 7.517 1.00 98.69 89 LYS A O 1
ATOM 718 N N . LEU A 1 90 ? -3.778 -3.866 7.307 1.00 98.69 90 LEU A N 1
ATOM 719 C CA . LEU A 1 90 ? -3.647 -4.039 5.863 1.00 98.69 90 LEU A CA 1
ATOM 720 C C . LEU A 1 90 ? -3.903 -2.739 5.086 1.00 98.69 90 LEU A C 1
ATOM 722 O O . LEU A 1 90 ? -3.102 -2.383 4.221 1.00 98.69 90 LEU A O 1
ATOM 726 N N . VAL A 1 91 ? -4.978 -2.007 5.397 1.00 98.75 91 VAL A N 1
ATOM 727 C CA . VAL A 1 91 ? -5.296 -0.731 4.728 1.00 98.75 91 VAL A CA 1
ATOM 728 C C . VAL A 1 91 ? -4.191 0.301 4.966 1.00 98.75 91 VAL A C 1
ATOM 730 O O . VAL A 1 91 ? -3.727 0.926 4.012 1.00 98.75 91 VAL A O 1
ATOM 733 N N . LEU A 1 92 ? -3.738 0.459 6.215 1.00 98.75 92 LEU A N 1
ATOM 734 C CA . LEU A 1 92 ? -2.665 1.395 6.563 1.00 98.75 92 LEU A CA 1
ATOM 735 C C . LEU A 1 92 ? -1.352 1.022 5.870 1.00 98.75 92 LEU A C 1
ATOM 737 O O . LEU A 1 92 ? -0.732 1.877 5.244 1.00 98.75 92 LEU A O 1
ATOM 741 N N . ALA A 1 93 ? -0.951 -0.250 5.929 1.00 98.56 93 ALA A N 1
ATOM 742 C CA . ALA A 1 93 ? 0.267 -0.709 5.273 1.00 98.56 93 ALA A CA 1
ATOM 743 C C . ALA A 1 93 ? 0.206 -0.483 3.760 1.00 98.56 93 ALA A C 1
ATOM 745 O O . ALA A 1 93 ? 1.136 0.075 3.186 1.00 98.56 93 ALA A O 1
ATOM 746 N N . THR A 1 94 ? -0.918 -0.819 3.124 1.00 98.50 94 THR A N 1
ATOM 747 C CA . THR A 1 94 ? -1.075 -0.668 1.673 1.00 98.50 94 THR A CA 1
ATOM 748 C C . THR A 1 94 ? -1.021 0.793 1.229 1.00 98.50 94 THR A C 1
ATOM 750 O O . THR A 1 94 ? -0.393 1.101 0.222 1.00 98.50 94 THR A O 1
ATOM 753 N N . LEU A 1 95 ? -1.627 1.723 1.968 1.00 98.12 95 LEU A N 1
ATOM 754 C CA . LEU A 1 95 ? -1.594 3.142 1.593 1.00 98.12 95 LEU A CA 1
ATOM 755 C C . LEU A 1 95 ? -0.220 3.795 1.803 1.00 98.12 95 LEU A C 1
ATOM 757 O O . LEU A 1 95 ? 0.082 4.786 1.146 1.00 98.12 95 LEU A O 1
ATOM 761 N N . PHE A 1 96 ? 0.619 3.246 2.685 1.00 97.69 96 PHE A N 1
ATOM 762 C CA . PHE A 1 96 ? 1.934 3.809 3.005 1.00 97.69 96 PHE A CA 1
ATOM 763 C C . PHE A 1 96 ? 3.115 3.055 2.370 1.00 97.69 96 PHE A C 1
ATOM 765 O O . PHE A 1 96 ? 4.229 3.573 2.422 1.00 97.69 96 PHE A O 1
ATOM 772 N N . HIS A 1 97 ? 2.915 1.872 1.770 1.00 96.25 97 HIS A N 1
ATOM 773 C CA . HIS A 1 97 ? 4.024 0.969 1.414 1.00 96.25 97 HIS A CA 1
ATOM 774 C C . HIS A 1 97 ? 5.073 1.566 0.464 1.00 96.25 97 HIS A C 1
ATOM 776 O O . HIS A 1 97 ? 6.257 1.261 0.597 1.00 96.25 97 HIS A O 1
ATOM 782 N N . ASP A 1 98 ? 4.634 2.443 -0.440 1.00 93.81 98 ASP A N 1
ATOM 783 C CA . ASP A 1 98 ? 5.454 3.071 -1.480 1.00 93.81 98 ASP A CA 1
ATOM 784 C C . ASP A 1 98 ? 5.560 4.602 -1.304 1.00 93.81 98 ASP A C 1
ATOM 786 O O . ASP A 1 98 ? 5.921 5.326 -2.232 1.00 93.81 98 ASP A O 1
ATOM 790 N N . ILE A 1 99 ? 5.236 5.140 -0.119 1.00 94.56 99 ILE A N 1
ATOM 791 C CA . ILE A 1 99 ? 5.160 6.598 0.101 1.00 94.56 99 ILE A CA 1
ATOM 792 C C . ILE A 1 99 ? 6.506 7.317 -0.102 1.00 94.56 99 ILE A C 1
ATOM 794 O O . ILE A 1 99 ? 6.529 8.483 -0.495 1.00 94.56 99 ILE A O 1
ATOM 798 N N . LEU A 1 100 ? 7.624 6.613 0.095 1.00 93.50 100 LEU A N 1
ATOM 799 C CA . LEU A 1 100 ? 8.984 7.089 -0.177 1.00 93.50 100 LEU A CA 1
ATOM 800 C C . LEU A 1 100 ? 9.637 6.313 -1.335 1.00 93.50 100 LEU A C 1
ATOM 802 O O . LEU A 1 100 ? 10.798 5.916 -1.253 1.00 93.50 100 LEU A O 1
ATOM 806 N N . ARG A 1 101 ? 8.897 6.085 -2.430 1.00 88.75 101 ARG A N 1
ATOM 807 C CA . ARG A 1 101 ? 9.321 5.231 -3.559 1.00 88.75 101 ARG A CA 1
ATOM 808 C C . ARG A 1 101 ? 10.685 5.565 -4.173 1.00 88.75 101 ARG A C 1
ATOM 810 O O . ARG A 1 101 ? 11.355 4.663 -4.669 1.00 88.75 101 ARG A O 1
ATOM 817 N N . LEU A 1 102 ? 11.061 6.843 -4.220 1.00 86.94 102 LEU A N 1
ATOM 818 C CA . LEU A 1 102 ? 12.314 7.284 -4.850 1.00 86.94 102 LEU A CA 1
ATOM 819 C C . LEU A 1 102 ? 13.546 7.118 -3.954 1.00 86.94 102 LEU A C 1
ATOM 821 O O . LEU A 1 102 ? 14.662 7.276 -4.442 1.00 86.94 102 LEU A O 1
ATOM 825 N N . GLU A 1 103 ? 13.361 6.803 -2.674 1.00 86.81 103 GLU A N 1
ATOM 826 C CA . GLU A 1 103 ? 14.472 6.579 -1.757 1.00 86.81 103 GLU A CA 1
ATOM 827 C C . GLU A 1 103 ? 15.139 5.221 -2.009 1.00 86.81 103 GLU A C 1
ATOM 829 O O . GLU A 1 103 ? 14.489 4.217 -2.333 1.00 86.81 103 GLU A O 1
ATOM 834 N N . GLU A 1 104 ? 16.449 5.153 -1.774 1.00 82.75 104 GLU A N 1
ATOM 835 C CA . GLU A 1 104 ? 17.133 3.867 -1.670 1.00 82.75 104 GLU A CA 1
ATOM 836 C C . GLU A 1 104 ? 16.535 3.050 -0.520 1.00 82.75 104 GLU A C 1
ATOM 838 O O . GLU A 1 104 ? 16.254 3.569 0.563 1.00 82.75 104 GLU A O 1
ATOM 843 N N . ASN A 1 105 ? 16.331 1.750 -0.751 1.00 87.12 105 ASN A N 1
ATOM 844 C CA . ASN A 1 105 ? 15.603 0.883 0.177 1.00 87.12 105 ASN A CA 1
ATOM 845 C C . ASN A 1 105 ? 14.205 1.436 0.533 1.00 87.12 105 ASN A C 1
ATOM 847 O O . ASN A 1 105 ? 13.811 1.399 1.699 1.00 87.12 105 ASN A O 1
ATOM 851 N N . HIS A 1 106 ? 13.449 1.931 -0.461 1.00 91.19 106 HIS A N 1
ATOM 852 C CA . HIS A 1 106 ? 12.120 2.544 -0.288 1.00 91.19 106 HIS A CA 1
ATOM 853 C C . HIS A 1 106 ? 11.190 1.801 0.681 1.00 91.19 106 HIS A C 1
ATOM 855 O O . HIS A 1 106 ? 10.480 2.456 1.433 1.00 91.19 106 HIS A O 1
ATOM 861 N N . ALA A 1 107 ? 11.190 0.464 0.708 1.00 92.88 107 ALA A N 1
ATOM 862 C CA . ALA A 1 107 ? 10.355 -0.305 1.632 1.00 92.88 107 ALA A CA 1
ATOM 863 C C . ALA A 1 107 ? 10.755 -0.089 3.100 1.00 92.88 107 ALA A C 1
ATOM 865 O O . ALA A 1 107 ? 9.894 0.086 3.956 1.00 92.88 107 ALA A O 1
ATOM 866 N N . GLU A 1 108 ? 12.056 -0.035 3.394 1.00 94.94 108 GLU A N 1
ATOM 867 C CA . GLU A 1 108 ? 12.572 0.259 4.734 1.00 94.94 108 GLU A CA 1
ATOM 868 C C . GLU A 1 108 ? 12.269 1.713 5.121 1.00 94.94 108 GLU A C 1
ATOM 870 O O . GLU A 1 108 ? 11.748 1.982 6.201 1.00 94.94 108 GLU A O 1
ATOM 875 N N . LYS A 1 109 ? 12.503 2.656 4.201 1.00 95.69 109 LYS A N 1
ATOM 876 C CA . LYS A 1 109 ? 12.232 4.084 4.428 1.00 95.69 109 LYS A CA 1
ATOM 877 C C . LYS A 1 109 ? 10.744 4.368 4.624 1.00 95.69 109 LYS A C 1
ATOM 879 O O . LYS A 1 109 ? 10.379 5.095 5.546 1.00 95.69 109 LYS A O 1
ATOM 884 N N . SER A 1 110 ? 9.890 3.775 3.794 1.00 96.31 110 SER A N 1
ATOM 885 C CA . SER A 1 110 ? 8.433 3.903 3.887 1.00 96.31 110 SER A CA 1
ATOM 886 C C . SER A 1 110 ? 7.909 3.270 5.175 1.00 96.31 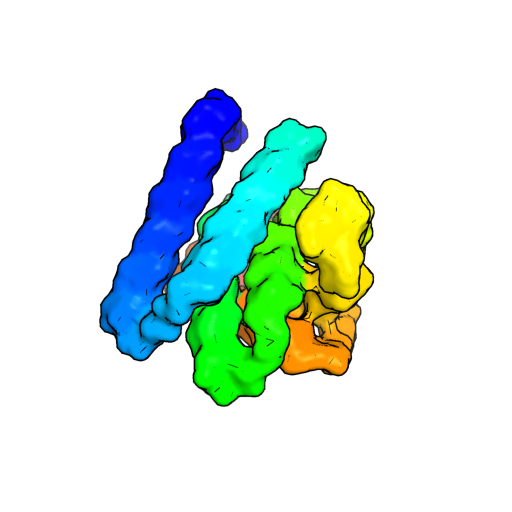110 SER A C 1
ATOM 888 O O . SER A 1 110 ? 7.061 3.868 5.832 1.00 96.31 110 SER A O 1
ATOM 890 N N . ALA A 1 111 ? 8.460 2.125 5.596 1.00 97.19 111 ALA A N 1
ATOM 891 C CA . ALA A 1 111 ? 8.139 1.501 6.879 1.00 97.19 111 ALA A CA 1
ATOM 892 C C . ALA A 1 111 ? 8.505 2.400 8.069 1.00 97.19 111 ALA A C 1
ATOM 894 O O . ALA A 1 111 ? 7.674 2.635 8.949 1.00 97.19 111 ALA A O 1
ATOM 895 N N . ASP A 1 112 ? 9.727 2.935 8.093 1.00 97.69 112 ASP A N 1
ATOM 896 C CA . ASP A 1 112 ? 10.193 3.818 9.165 1.00 97.69 112 ASP A CA 1
ATOM 897 C C . ASP A 1 112 ? 9.390 5.117 9.231 1.00 97.69 112 ASP A C 1
ATOM 899 O O . ASP A 1 112 ? 9.059 5.598 10.320 1.00 97.69 112 ASP A O 1
ATOM 903 N N . PHE A 1 113 ? 9.056 5.681 8.070 1.00 97.75 113 PHE A N 1
ATOM 904 C CA . PHE A 1 113 ? 8.191 6.847 7.985 1.00 97.75 113 PHE A CA 1
ATOM 905 C C . PHE A 1 113 ? 6.789 6.532 8.513 1.00 97.75 113 PHE A C 1
ATOM 907 O O . PHE A 1 113 ? 6.306 7.243 9.394 1.00 97.75 113 PHE A O 1
ATOM 914 N N . ALA A 1 114 ? 6.158 5.458 8.027 1.00 98.00 114 ALA A N 1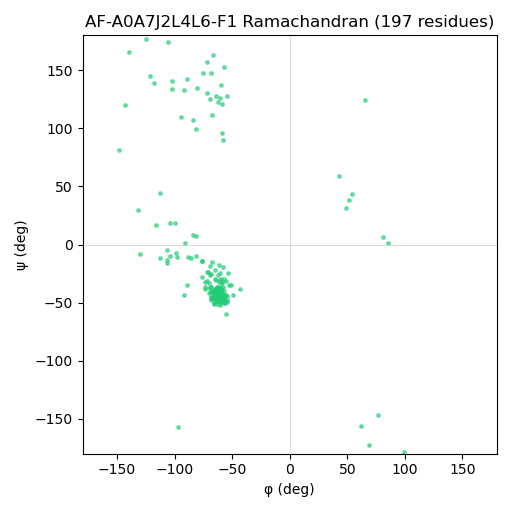
ATOM 915 C CA . ALA A 1 114 ? 4.819 5.053 8.443 1.00 98.00 114 ALA A CA 1
ATOM 916 C C . ALA A 1 114 ? 4.752 4.820 9.954 1.00 98.00 114 ALA A C 1
ATOM 918 O O . ALA A 1 114 ? 3.843 5.325 10.608 1.00 98.00 114 ALA A O 1
ATOM 919 N N . ARG A 1 115 ? 5.755 4.147 10.532 1.00 98.44 115 ARG A N 1
ATOM 920 C CA . ARG A 1 115 ? 5.854 3.952 11.983 1.00 98.44 115 ARG A CA 1
ATOM 921 C C . ARG A 1 115 ? 5.811 5.282 12.735 1.00 98.44 115 ARG A C 1
ATOM 923 O O . ARG A 1 115 ? 4.915 5.504 13.545 1.00 98.44 115 ARG A O 1
ATOM 930 N N . LYS A 1 116 ? 6.770 6.170 12.448 1.00 98.19 116 LYS A N 1
ATOM 931 C CA . LYS A 1 116 ? 6.917 7.463 13.142 1.00 98.19 116 LYS A CA 1
ATOM 932 C C . LYS A 1 116 ? 5.697 8.356 12.947 1.00 98.19 116 LYS A C 1
ATOM 934 O O . LYS A 1 116 ? 5.314 9.104 13.845 1.00 98.19 116 LYS A O 1
ATOM 939 N N . PHE A 1 117 ? 5.098 8.303 11.760 1.00 98.19 117 PHE A N 1
ATOM 940 C CA . PHE A 1 117 ? 3.893 9.055 11.456 1.00 98.19 117 PHE A CA 1
ATOM 941 C C . PHE A 1 117 ? 2.715 8.547 12.296 1.00 98.19 117 PHE A C 1
ATOM 943 O O . PHE A 1 117 ? 2.090 9.335 13.003 1.00 98.19 117 PHE A O 1
ATOM 950 N N . LEU A 1 118 ? 2.464 7.233 12.295 1.00 98.31 118 LEU A N 1
ATOM 951 C CA . LEU A 1 118 ? 1.318 6.624 12.973 1.00 98.31 118 LEU A CA 1
ATOM 952 C C . LEU A 1 118 ? 1.403 6.667 14.503 1.00 98.31 118 LEU A C 1
ATOM 954 O O . LEU A 1 118 ? 0.353 6.715 15.143 1.00 98.31 118 LEU A O 1
ATOM 958 N N . GLU A 1 119 ? 2.603 6.716 15.092 1.00 97.50 119 GLU A N 1
ATOM 959 C CA . GLU A 1 119 ? 2.814 6.884 16.545 1.00 97.50 119 GLU A CA 1
ATOM 960 C C . GLU A 1 119 ? 2.082 8.114 17.123 1.00 97.50 119 GLU A C 1
ATOM 962 O O . GLU A 1 119 ? 1.709 8.115 18.296 1.00 97.50 119 GLU A O 1
ATOM 967 N N . ASN A 1 120 ? 1.799 9.123 16.290 1.00 95.69 120 ASN A N 1
ATOM 968 C CA . ASN A 1 120 ? 1.112 10.360 16.672 1.00 95.69 120 ASN A CA 1
ATOM 969 C C . ASN A 1 120 ? -0.361 10.410 16.222 1.00 95.69 120 ASN A C 1
ATOM 971 O O . ASN A 1 120 ? -0.949 11.486 16.141 1.00 95.69 120 ASN A O 1
ATOM 975 N N . THR A 1 121 ? -0.962 9.260 15.907 1.00 97.62 121 THR A N 1
ATOM 976 C CA . THR A 1 121 ? -2.328 9.161 15.365 1.00 97.62 121 THR A CA 1
ATOM 977 C C . THR A 1 121 ? -3.206 8.234 16.205 1.00 97.62 121 THR A C 1
ATOM 979 O O . THR A 1 121 ? -2.749 7.572 17.140 1.00 97.62 121 THR A O 1
ATOM 982 N N . GLU A 1 122 ? -4.482 8.120 15.831 1.00 96.69 122 GLU A N 1
ATOM 983 C CA . GLU A 1 122 ? -5.412 7.146 16.415 1.00 96.69 122 GLU A CA 1
ATOM 984 C C . GLU A 1 122 ? -4.983 5.677 16.209 1.00 96.69 122 GLU A C 1
ATOM 986 O O . GLU A 1 122 ? -5.429 4.801 16.948 1.00 96.69 122 GLU A O 1
ATOM 991 N N . PHE A 1 123 ? -4.076 5.399 15.263 1.00 98.00 123 PHE A N 1
ATOM 992 C CA . PHE A 1 123 ? -3.569 4.053 14.969 1.00 98.00 123 PHE A CA 1
ATOM 993 C C . PHE A 1 123 ? -2.197 3.760 15.591 1.00 98.00 123 PHE A C 1
ATOM 995 O O . PHE A 1 123 ? -1.528 2.812 15.178 1.00 98.00 123 PHE A O 1
ATOM 1002 N N . LYS A 1 124 ? -1.769 4.525 16.605 1.00 98.31 124 LYS A N 1
ATOM 1003 C CA . LYS A 1 124 ? -0.457 4.350 17.256 1.00 98.31 124 LYS A CA 1
ATOM 1004 C C . LYS A 1 124 ? -0.161 2.916 17.708 1.00 98.31 124 LYS A C 1
ATOM 1006 O O . LYS A 1 124 ? 0.977 2.472 17.618 1.00 98.31 124 LYS A O 1
ATOM 1011 N N . SER A 1 125 ? -1.177 2.171 18.154 1.00 98.25 125 SER A N 1
ATOM 1012 C CA . SER A 1 125 ? -1.020 0.780 18.601 1.00 98.25 125 SER A CA 1
ATOM 1013 C C . SER A 1 125 ? -0.693 -0.192 17.465 1.00 98.25 125 SER A C 1
ATOM 1015 O O . SER A 1 125 ? -0.197 -1.278 17.736 1.00 98.25 125 SER A O 1
ATOM 1017 N N . LEU A 1 126 ? -0.943 0.191 16.209 1.00 98.50 126 LEU A N 1
ATOM 1018 C CA . LEU A 1 126 ? -0.673 -0.616 15.016 1.00 98.50 126 LEU A CA 1
ATOM 1019 C C . LEU A 1 126 ? 0.636 -0.219 14.318 1.00 98.50 126 LEU A C 1
ATOM 1021 O O . LEU A 1 126 ? 1.042 -0.891 13.375 1.00 98.50 126 LEU A O 1
ATOM 1025 N N . ALA A 1 127 ? 1.295 0.864 14.747 1.00 98.38 127 ALA A N 1
ATOM 1026 C CA . ALA A 1 127 ? 2.401 1.483 14.014 1.00 98.38 127 ALA A CA 1
ATOM 1027 C C . ALA A 1 127 ? 3.570 0.519 13.736 1.00 98.38 127 ALA A C 1
ATOM 1029 O O . ALA A 1 127 ? 4.132 0.531 12.642 1.00 98.38 127 ALA A O 1
ATOM 1030 N N . ILE A 1 128 ? 3.918 -0.331 14.709 1.00 98.31 128 ILE A N 1
ATOM 1031 C CA . ILE A 1 128 ? 4.996 -1.321 14.569 1.00 98.31 128 ILE A CA 1
ATOM 1032 C C . ILE A 1 128 ? 4.602 -2.410 13.564 1.00 98.31 128 ILE A C 1
ATOM 1034 O O . ILE A 1 128 ? 5.377 -2.709 12.657 1.00 98.31 128 ILE A O 1
ATOM 1038 N N . ASP A 1 129 ? 3.391 -2.957 13.685 1.00 98.25 129 ASP A N 1
ATOM 1039 C CA . ASP A 1 129 ? 2.905 -4.013 12.793 1.00 98.25 129 ASP A CA 1
ATOM 1040 C C . ASP A 1 129 ? 2.787 -3.514 11.350 1.00 98.25 129 ASP A C 1
ATOM 1042 O O . ASP A 1 129 ? 3.264 -4.169 10.426 1.00 98.25 129 ASP A O 1
ATOM 1046 N N . VAL A 1 130 ? 2.223 -2.317 11.156 1.00 98.56 130 VAL A N 1
ATOM 1047 C CA . VAL A 1 130 ? 2.113 -1.670 9.840 1.00 98.56 130 VAL A CA 1
ATOM 1048 C C . VAL A 1 130 ? 3.491 -1.495 9.206 1.00 98.56 130 VAL A C 1
ATOM 1050 O O . VAL A 1 130 ? 3.678 -1.824 8.036 1.00 98.56 130 VAL A O 1
ATOM 1053 N N . ALA A 1 131 ? 4.478 -1.030 9.973 1.00 98.12 131 ALA A N 1
ATOM 1054 C CA . ALA A 1 131 ? 5.837 -0.875 9.474 1.00 98.12 131 ALA A CA 1
ATOM 1055 C C . ALA A 1 131 ? 6.473 -2.216 9.085 1.00 98.12 131 ALA A C 1
ATOM 1057 O O . ALA A 1 131 ? 7.175 -2.284 8.080 1.00 98.12 131 ALA A O 1
ATOM 1058 N N . ASN A 1 132 ? 6.218 -3.290 9.834 1.00 97.56 132 ASN A N 1
ATOM 1059 C CA . ASN A 1 132 ? 6.714 -4.623 9.487 1.00 97.56 132 ASN A CA 1
ATOM 1060 C C . ASN A 1 132 ? 6.080 -5.154 8.195 1.00 97.56 132 ASN A C 1
ATOM 1062 O O . ASN A 1 132 ? 6.808 -5.606 7.314 1.00 97.56 132 ASN A O 1
ATOM 1066 N N . ILE A 1 133 ? 4.763 -5.002 8.031 1.00 98.31 133 ILE A N 1
ATOM 1067 C CA . ILE A 1 133 ? 4.050 -5.386 6.802 1.00 98.31 133 ILE A CA 1
ATOM 1068 C C . ILE A 1 133 ? 4.617 -4.629 5.591 1.00 98.31 133 ILE A C 1
ATOM 1070 O O . ILE A 1 133 ? 4.938 -5.237 4.570 1.00 98.31 133 ILE A O 1
ATOM 1074 N N . ILE A 1 134 ? 4.819 -3.310 5.714 1.00 97.56 134 ILE A N 1
ATOM 1075 C CA . ILE A 1 134 ? 5.448 -2.500 4.658 1.00 97.56 134 ILE A CA 1
ATOM 1076 C C . ILE A 1 134 ? 6.869 -2.988 4.385 1.00 97.56 134 ILE A C 1
ATOM 1078 O O . ILE A 1 134 ? 7.250 -3.187 3.240 1.00 97.56 134 ILE A O 1
ATOM 1082 N N . ARG A 1 135 ? 7.680 -3.213 5.413 1.00 95.25 135 ARG A N 1
ATOM 1083 C CA . ARG A 1 135 ? 9.071 -3.643 5.246 1.00 95.25 135 ARG A CA 1
ATOM 1084 C C . ARG A 1 135 ? 9.185 -4.963 4.479 1.00 95.25 135 ARG A C 1
ATOM 1086 O O . ARG A 1 135 ? 10.162 -5.169 3.760 1.00 95.25 135 ARG A O 1
ATOM 1093 N N . GLU A 1 136 ? 8.205 -5.842 4.639 1.00 95.19 136 GLU A N 1
ATOM 1094 C CA . GLU A 1 136 ? 8.172 -7.170 4.037 1.00 95.19 136 GLU A CA 1
ATOM 1095 C C . GLU A 1 136 ? 7.591 -7.201 2.616 1.00 95.19 136 GLU A C 1
ATOM 1097 O O . GLU A 1 136 ? 7.747 -8.223 1.959 1.00 95.19 136 GLU A O 1
ATOM 1102 N N . HIS A 1 137 ? 6.958 -6.137 2.099 1.00 93.06 137 HIS A N 1
ATOM 1103 C CA . HIS A 1 137 ? 6.285 -6.213 0.788 1.00 93.06 137 HIS A CA 1
ATOM 1104 C C . HIS A 1 137 ? 7.256 -6.336 -0.402 1.00 93.06 137 HIS A C 1
ATOM 1106 O O . HIS A 1 137 ? 6.941 -6.960 -1.415 1.00 93.06 137 HIS A O 1
ATOM 1112 N N . SER A 1 138 ? 8.441 -5.725 -0.300 1.00 83.94 138 SER A N 1
ATOM 1113 C CA . SER A 1 138 ? 9.309 -5.520 -1.460 1.00 83.94 138 SER A CA 1
ATOM 1114 C C . SER A 1 138 ? 9.914 -6.819 -1.991 1.00 83.94 138 SER A C 1
ATOM 1116 O O . SER A 1 138 ? 10.639 -7.530 -1.290 1.00 83.94 138 SER A O 1
ATOM 1118 N N . TYR A 1 139 ? 9.702 -7.066 -3.288 1.00 76.38 139 TYR A N 1
ATOM 1119 C CA . TYR A 1 139 ? 10.310 -8.182 -4.016 1.00 76.38 139 TYR A CA 1
ATOM 1120 C C . TYR A 1 139 ? 11.843 -8.164 -3.938 1.00 76.38 139 TYR A C 1
ATOM 1122 O O . TYR A 1 139 ? 12.466 -9.187 -3.669 1.00 76.38 139 TYR A O 1
ATOM 1130 N N . SER A 1 140 ? 12.471 -6.994 -4.114 1.00 74.62 140 SER A N 1
ATOM 1131 C CA . SER A 1 140 ? 13.937 -6.887 -4.129 1.00 74.62 140 SER A CA 1
ATOM 1132 C C . SER A 1 140 ? 14.565 -7.154 -2.764 1.00 74.62 140 SER A C 1
ATOM 1134 O O . SER A 1 140 ? 15.713 -7.576 -2.696 1.00 74.62 140 SER A O 1
ATOM 1136 N N . ALA A 1 141 ? 13.819 -6.929 -1.680 1.00 76.31 141 ALA A N 1
ATOM 1137 C CA . ALA A 1 141 ? 14.288 -7.217 -0.331 1.00 76.31 141 ALA A CA 1
ATOM 1138 C C . ALA A 1 141 ? 14.259 -8.720 0.003 1.00 76.31 141 ALA A C 1
ATOM 1140 O O . ALA A 1 141 ? 14.861 -9.116 0.999 1.00 76.31 141 ALA A O 1
ATOM 1141 N N . SER A 1 142 ? 13.568 -9.550 -0.798 1.00 79.19 142 SER A N 1
ATOM 1142 C CA . SER A 1 142 ? 13.437 -11.006 -0.601 1.00 79.19 142 SER A CA 1
ATOM 1143 C C . SER A 1 142 ? 13.037 -11.405 0.829 1.00 79.19 142 SER A C 1
ATOM 1145 O O . SER A 1 142 ? 13.433 -12.457 1.334 1.00 79.19 142 SER A O 1
ATOM 1147 N N . LYS A 1 143 ? 12.262 -10.552 1.514 1.00 83.06 143 LYS A N 1
ATOM 1148 C CA . LYS A 1 143 ? 11.828 -10.792 2.893 1.00 83.06 143 LYS A CA 1
ATOM 1149 C C . LYS A 1 143 ? 10.634 -11.745 2.907 1.00 83.06 143 LYS A C 1
ATOM 1151 O O . LYS A 1 143 ? 9.681 -11.596 2.142 1.00 83.06 143 LYS A O 1
ATOM 1156 N N . ARG A 1 144 ? 10.683 -12.732 3.803 1.00 89.12 144 ARG A N 1
ATOM 1157 C CA . ARG A 1 144 ? 9.572 -13.661 4.025 1.00 89.12 144 ARG A CA 1
ATOM 1158 C C . ARG A 1 144 ? 8.443 -12.928 4.747 1.00 89.12 144 ARG A C 1
ATOM 1160 O O . ARG A 1 144 ? 8.693 -12.306 5.773 1.00 89.12 144 ARG A O 1
ATOM 1167 N N . ALA A 1 145 ? 7.224 -13.045 4.227 1.00 93.12 145 ALA A N 1
ATOM 1168 C CA . ALA A 1 145 ? 6.033 -12.548 4.902 1.00 93.12 145 ALA A CA 1
ATOM 1169 C C . ALA A 1 145 ? 5.864 -13.244 6.262 1.00 93.12 145 ALA A C 1
ATOM 1171 O O . ALA A 1 145 ? 5.866 -14.478 6.333 1.00 93.12 145 ALA A O 1
ATOM 1172 N N . SER A 1 146 ? 5.733 -12.457 7.328 1.00 94.81 146 SER A N 1
ATOM 1173 C CA . SER A 1 146 ? 5.580 -12.951 8.702 1.00 94.81 146 SER A CA 1
ATOM 1174 C C . SER A 1 146 ? 4.125 -12.994 9.183 1.00 94.81 146 SER A C 1
ATOM 1176 O O . SER A 1 146 ? 3.840 -13.590 10.220 1.00 94.81 146 SER A O 1
ATOM 1178 N N . SER A 1 147 ? 3.198 -12.397 8.429 1.00 97.31 147 SER A N 1
ATOM 1179 C CA . SER A 1 147 ? 1.779 -12.269 8.775 1.00 97.31 147 SER A CA 1
ATOM 1180 C C . SER A 1 147 ? 0.866 -12.487 7.563 1.00 97.31 147 SER A C 1
ATOM 1182 O O . SER A 1 147 ? 1.325 -12.450 6.418 1.00 97.31 147 SER A O 1
ATOM 1184 N N . THR A 1 148 ? -0.436 -12.685 7.805 1.00 98.19 148 THR A N 1
ATOM 1185 C CA . THR A 1 148 ? -1.432 -12.808 6.720 1.00 98.19 148 THR A CA 1
ATOM 1186 C C . THR A 1 148 ? -1.498 -11.514 5.909 1.00 98.19 148 THR A C 1
ATOM 1188 O O . THR A 1 148 ? -1.577 -11.541 4.687 1.00 98.19 148 THR A O 1
ATOM 1191 N N . GLU A 1 149 ? -1.380 -10.371 6.573 1.00 98.50 149 GLU A N 1
ATOM 1192 C CA . GLU A 1 149 ? -1.373 -9.042 5.976 1.00 98.50 149 GLU A CA 1
ATOM 1193 C C . GLU A 1 149 ? -0.126 -8.822 5.115 1.00 98.50 149 GLU A C 1
ATOM 1195 O O . GLU A 1 149 ? -0.235 -8.284 4.016 1.00 98.50 149 GLU A O 1
ATOM 1200 N N . SER A 1 150 ? 1.042 -9.291 5.570 1.00 97.62 150 SER A N 1
ATOM 1201 C CA . SER A 1 150 ? 2.277 -9.281 4.776 1.00 97.62 150 SER A CA 1
ATOM 1202 C C . SER A 1 150 ? 2.152 -10.146 3.523 1.00 97.62 150 SER A C 1
ATOM 1204 O O . SER A 1 150 ? 2.601 -9.733 2.455 1.00 97.62 150 SER A O 1
ATOM 1206 N N . MET A 1 151 ? 1.531 -11.327 3.633 1.00 97.56 151 MET A N 1
ATOM 1207 C CA . MET A 1 151 ? 1.273 -12.198 2.480 1.00 97.56 151 MET A CA 1
ATOM 1208 C C . MET A 1 151 ? 0.330 -11.518 1.485 1.00 97.56 151 MET A C 1
ATOM 1210 O O . MET A 1 151 ? 0.652 -11.426 0.303 1.00 97.56 151 MET A O 1
ATOM 1214 N N . ILE A 1 152 ? -0.790 -10.973 1.972 1.00 98.50 152 ILE A N 1
ATOM 1215 C CA . ILE A 1 152 ? -1.772 -10.280 1.135 1.00 98.50 152 ILE A CA 1
ATOM 1216 C C . ILE A 1 152 ? -1.139 -9.079 0.426 1.00 98.50 152 ILE A C 1
ATOM 1218 O O . ILE A 1 152 ? -1.336 -8.927 -0.777 1.00 98.50 152 ILE A O 1
ATOM 1222 N N . LEU A 1 153 ? -0.377 -8.237 1.133 1.00 98.25 153 LEU A N 1
ATOM 1223 C CA . LEU A 1 153 ? 0.246 -7.061 0.522 1.00 98.25 153 LEU A CA 1
ATOM 1224 C C . LEU A 1 153 ? 1.310 -7.449 -0.514 1.00 98.25 153 LEU A C 1
ATOM 1226 O O . LEU A 1 153 ? 1.350 -6.838 -1.580 1.00 98.25 153 LEU A O 1
ATOM 1230 N N . GLN A 1 154 ? 2.138 -8.468 -0.242 1.00 96.19 154 GLN A N 1
ATOM 1231 C CA . GLN A 1 154 ? 3.096 -8.979 -1.232 1.00 96.19 154 GLN A CA 1
ATOM 1232 C C . GLN A 1 154 ? 2.387 -9.462 -2.499 1.00 96.19 154 GLN A C 1
A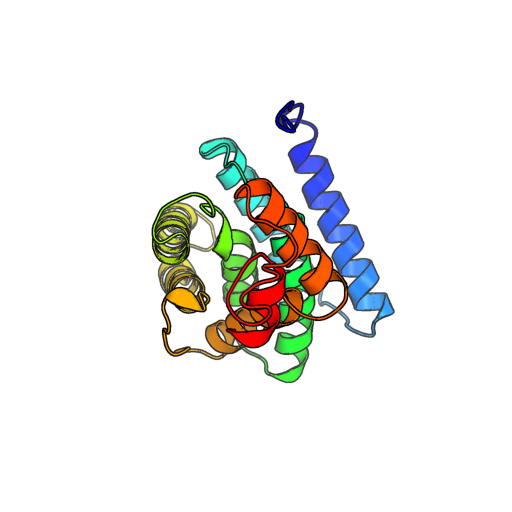TOM 1234 O O . GLN A 1 154 ? 2.793 -9.105 -3.606 1.00 96.19 154 GLN A O 1
ATOM 1239 N N . ASP A 1 155 ? 1.337 -10.267 -2.348 1.00 96.25 155 ASP A N 1
ATOM 1240 C CA . ASP A 1 155 ? 0.620 -10.824 -3.491 1.00 96.25 155 ASP A CA 1
ATOM 1241 C C . ASP A 1 155 ? -0.128 -9.734 -4.262 1.00 96.25 155 ASP A C 1
ATOM 1243 O O . ASP A 1 155 ? -0.066 -9.702 -5.489 1.00 96.25 155 ASP A O 1
ATOM 1247 N N . ALA A 1 156 ? -0.764 -8.787 -3.571 1.00 97.25 156 ALA A N 1
ATOM 1248 C CA . ALA A 1 156 ? -1.458 -7.672 -4.204 1.00 97.25 156 ALA A CA 1
ATOM 1249 C C . ALA A 1 156 ? -0.515 -6.749 -4.996 1.00 97.25 156 ALA A C 1
ATOM 1251 O O . ALA A 1 156 ? -0.836 -6.385 -6.130 1.00 97.25 156 ALA A O 1
ATOM 1252 N N . ASP A 1 157 ? 0.651 -6.400 -4.439 1.00 95.50 157 ASP A N 1
ATOM 1253 C CA . ASP A 1 157 ? 1.660 -5.581 -5.127 1.00 95.50 157 ASP A CA 1
ATOM 1254 C C . ASP A 1 157 ? 2.191 -6.286 -6.388 1.00 95.50 157 ASP A C 1
ATOM 1256 O O . ASP A 1 157 ? 2.276 -5.695 -7.472 1.00 95.50 157 ASP A O 1
ATOM 1260 N N . ARG A 1 158 ? 2.454 -7.595 -6.283 1.00 93.19 158 ARG A N 1
ATOM 1261 C CA . ARG A 1 158 ? 2.882 -8.425 -7.420 1.00 93.19 158 ARG A CA 1
ATOM 1262 C C . ARG A 1 158 ? 1.795 -8.557 -8.478 1.00 93.19 158 ARG A C 1
ATOM 1264 O O . ARG A 1 158 ? 2.098 -8.435 -9.661 1.00 93.19 158 ARG A O 1
ATOM 1271 N N . LEU A 1 159 ? 0.539 -8.761 -8.086 1.00 95.25 159 LEU A N 1
ATOM 1272 C CA . LEU A 1 159 ? -0.587 -8.849 -9.017 1.00 95.25 159 LEU A CA 1
ATOM 1273 C C . LEU A 1 159 ? -0.790 -7.538 -9.794 1.00 95.25 159 LEU A C 1
ATOM 1275 O O . LEU A 1 159 ? -1.043 -7.592 -10.998 1.00 95.25 159 LEU A O 1
ATOM 1279 N N . ASP A 1 160 ? -0.597 -6.366 -9.171 1.00 94.38 160 ASP A N 1
ATOM 1280 C CA . ASP A 1 160 ? -0.638 -5.070 -9.880 1.00 94.38 160 ASP A CA 1
ATOM 1281 C C . ASP A 1 160 ? 0.532 -4.887 -10.869 1.00 94.38 160 ASP A C 1
ATOM 1283 O O . ASP A 1 160 ? 0.516 -3.983 -11.711 1.00 94.38 160 ASP A O 1
ATOM 1287 N N . ALA A 1 161 ? 1.577 -5.713 -10.778 1.00 89.81 161 ALA A 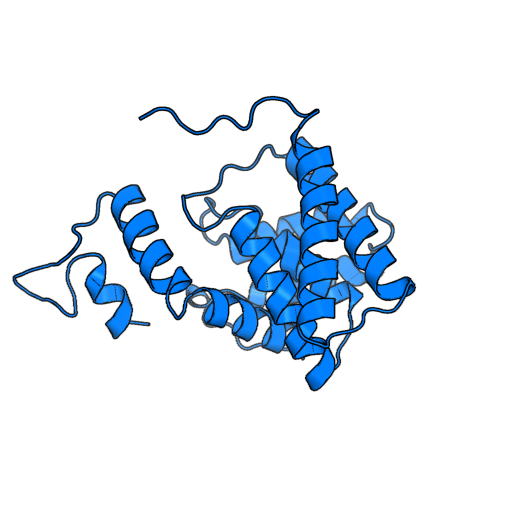N 1
ATOM 1288 C CA . ALA A 1 161 ? 2.696 -5.739 -11.720 1.00 89.81 161 ALA A CA 1
ATOM 1289 C C . ALA A 1 161 ? 2.491 -6.722 -12.889 1.00 89.81 161 ALA A C 1
ATOM 1291 O O . ALA A 1 161 ? 3.361 -6.813 -13.757 1.00 89.81 161 ALA A O 1
ATOM 1292 N N . LEU A 1 162 ? 1.351 -7.420 -12.953 1.00 91.31 162 LEU A N 1
ATOM 1293 C CA . LEU A 1 162 ? 1.000 -8.350 -14.030 1.00 91.31 162 LEU A CA 1
ATOM 1294 C C . LEU A 1 162 ? -0.060 -7.769 -14.985 1.00 91.31 162 LEU A C 1
ATOM 1296 O O . LEU A 1 162 ? -0.611 -6.681 -14.792 1.00 91.31 162 LEU A O 1
ATOM 1300 N N . GLY A 1 163 ? -0.341 -8.509 -16.061 1.00 92.56 163 GLY A N 1
ATOM 1301 C CA . GLY A 1 163 ? -1.366 -8.161 -17.046 1.00 92.56 163 GLY A CA 1
ATOM 1302 C C . GLY A 1 163 ? -1.097 -6.843 -17.779 1.00 92.56 163 GLY A C 1
ATOM 1303 O O . GLY A 1 163 ? 0.039 -6.383 -17.885 1.00 92.56 163 GLY A O 1
ATOM 1304 N N . ALA A 1 164 ? -2.158 -6.222 -18.300 1.00 93.06 164 ALA A N 1
ATOM 1305 C CA . ALA A 1 164 ? -2.048 -5.001 -19.103 1.00 93.06 164 ALA A CA 1
ATOM 1306 C C . ALA A 1 164 ? -1.404 -3.828 -18.336 1.00 93.06 164 ALA A C 1
ATOM 1308 O O . ALA A 1 164 ? -0.595 -3.093 -18.901 1.00 93.06 164 ALA A O 1
ATOM 1309 N N . ILE A 1 165 ? -1.722 -3.678 -17.043 1.00 89.94 165 ILE A N 1
ATOM 1310 C CA . ILE A 1 165 ? -1.114 -2.654 -16.181 1.00 89.94 165 ILE A CA 1
ATOM 1311 C C . ILE A 1 165 ? 0.373 -2.940 -15.974 1.00 89.94 165 ILE A C 1
ATOM 1313 O O . ILE A 1 165 ? 1.185 -2.031 -16.136 1.00 89.94 165 ILE A O 1
ATOM 1317 N N . GLY A 1 166 ? 0.739 -4.189 -15.683 1.00 88.69 166 GLY A N 1
ATOM 1318 C CA . GLY A 1 166 ? 2.132 -4.615 -15.579 1.00 88.69 166 GLY A CA 1
ATOM 1319 C C . GLY A 1 166 ? 2.944 -4.284 -16.826 1.00 88.69 166 GLY A C 1
ATOM 1320 O O . GLY A 1 166 ? 4.001 -3.660 -16.731 1.00 88.69 166 GLY A O 1
ATOM 1321 N N . ILE A 1 167 ? 2.399 -4.613 -18.002 1.00 92.38 167 ILE A N 1
ATOM 1322 C CA . ILE A 1 167 ? 3.028 -4.310 -19.292 1.00 92.38 167 ILE A CA 1
ATOM 1323 C C . ILE A 1 167 ? 3.283 -2.804 -19.435 1.00 92.38 167 ILE A C 1
ATOM 1325 O O . ILE A 1 167 ? 4.411 -2.393 -19.713 1.00 92.38 167 ILE A O 1
ATOM 1329 N N . ALA A 1 168 ? 2.264 -1.975 -19.192 1.00 91.88 168 ALA A N 1
ATOM 1330 C CA . ALA A 1 168 ? 2.396 -0.522 -19.271 1.00 91.88 168 ALA A CA 1
ATOM 1331 C C . ALA A 1 168 ? 3.433 0.021 -18.271 1.00 91.88 168 ALA A C 1
ATOM 1333 O O . ALA A 1 168 ? 4.291 0.820 -18.647 1.00 91.88 168 ALA A O 1
ATOM 1334 N N . ARG A 1 169 ? 3.409 -0.449 -17.016 1.00 88.81 169 ARG A N 1
ATOM 1335 C CA . ARG A 1 169 ? 4.332 -0.013 -15.954 1.00 88.81 169 ARG A CA 1
ATOM 1336 C C . ARG A 1 169 ? 5.788 -0.319 -16.292 1.00 88.81 169 ARG A C 1
ATOM 1338 O O . ARG A 1 169 ? 6.631 0.557 -16.102 1.00 88.81 169 ARG A O 1
ATOM 1345 N N . VAL A 1 170 ? 6.087 -1.512 -16.812 1.00 90.88 170 VAL A N 1
ATOM 1346 C CA . VAL A 1 170 ? 7.459 -1.899 -17.190 1.00 90.88 170 VAL A CA 1
ATOM 1347 C C . VAL A 1 170 ? 8.033 -0.928 -18.220 1.00 90.88 170 VAL A C 1
ATOM 1349 O O . VAL A 1 170 ? 9.138 -0.422 -18.027 1.00 90.88 170 VAL A O 1
ATOM 1352 N N . PHE A 1 171 ? 7.279 -0.606 -19.274 1.00 91.88 171 PHE A N 1
ATOM 1353 C CA . PHE A 1 171 ? 7.757 0.310 -20.311 1.00 91.88 171 PHE A CA 1
ATOM 1354 C C . PHE A 1 171 ? 7.776 1.775 -19.856 1.00 91.88 171 PHE A C 1
ATOM 1356 O O . PHE A 1 171 ? 8.732 2.484 -20.166 1.00 91.88 171 PHE A O 1
ATOM 1363 N N . SER A 1 172 ? 6.790 2.236 -19.077 1.00 89.88 172 SER A N 1
ATOM 1364 C CA . SER A 1 172 ? 6.797 3.597 -18.518 1.00 89.88 172 SER A CA 1
ATOM 1365 C C . SER A 1 172 ? 7.975 3.829 -17.570 1.00 89.88 172 SER A C 1
ATOM 1367 O O . SER A 1 172 ? 8.643 4.860 -17.658 1.00 89.88 172 SER A O 1
ATOM 1369 N N . TYR A 1 173 ? 8.261 2.874 -16.681 1.00 86.88 173 TYR A N 1
ATOM 1370 C CA . TYR A 1 173 ? 9.413 2.961 -15.785 1.00 86.88 173 TYR A CA 1
ATOM 1371 C C . TYR A 1 173 ? 10.734 2.794 -16.544 1.00 86.88 173 TYR A C 1
ATOM 1373 O O . TYR A 1 173 ? 11.697 3.503 -16.262 1.00 86.88 173 TYR A O 1
ATOM 1381 N N . GLY A 1 174 ? 10.776 1.912 -17.547 1.00 88.38 174 GLY A N 1
ATOM 1382 C CA . GLY A 1 174 ? 11.910 1.776 -18.459 1.00 88.38 174 GLY A CA 1
ATOM 1383 C C . GLY A 1 174 ? 12.272 3.100 -19.132 1.00 88.38 174 GLY A C 1
ATOM 1384 O O . GLY A 1 174 ? 13.420 3.528 -19.042 1.00 88.38 174 GLY A O 1
ATOM 1385 N N . ALA A 1 175 ? 11.284 3.797 -19.698 1.00 88.75 175 ALA A N 1
ATOM 1386 C CA . ALA A 1 175 ? 11.469 5.117 -20.299 1.00 88.75 175 ALA A CA 1
ATOM 1387 C C . ALA A 1 175 ? 11.935 6.170 -19.277 1.00 88.75 175 ALA A C 1
ATOM 1389 O O . ALA A 1 175 ? 12.853 6.934 -19.564 1.00 88.75 175 ALA A O 1
ATOM 1390 N N . TYR A 1 176 ? 11.364 6.179 -18.064 1.00 86.81 176 TYR A N 1
ATOM 1391 C CA . TYR A 1 176 ? 11.821 7.051 -16.972 1.00 86.81 176 TYR A CA 1
ATOM 1392 C C . TYR A 1 176 ? 13.297 6.810 -16.610 1.00 86.81 176 TYR A C 1
ATOM 1394 O O . TYR A 1 176 ? 14.039 7.760 -16.378 1.00 86.81 176 TYR A O 1
ATOM 1402 N N . MET A 1 177 ? 13.735 5.549 -16.618 1.00 87.75 177 MET A N 1
ATOM 1403 C CA . MET A 1 177 ? 15.124 5.144 -16.377 1.00 87.75 177 MET A CA 1
ATOM 1404 C C . MET A 1 177 ? 16.013 5.225 -17.630 1.00 87.75 177 MET A C 1
ATOM 1406 O O . MET A 1 177 ? 17.143 4.737 -17.596 1.00 87.75 177 MET A O 1
ATOM 1410 N N . ASN A 1 178 ? 15.511 5.792 -18.732 1.00 90.56 178 ASN A N 1
ATOM 1411 C CA . ASN A 1 178 ? 16.183 5.872 -20.031 1.00 90.56 178 ASN A CA 1
ATOM 1412 C C . ASN A 1 178 ? 16.712 4.513 -20.543 1.00 90.56 178 ASN A C 1
ATOM 1414 O O . ASN A 1 178 ? 17.806 4.417 -21.098 1.00 90.56 178 ASN A O 1
ATOM 1418 N N . ARG A 1 179 ? 15.946 3.439 -20.313 1.00 90.00 179 ARG A N 1
ATOM 1419 C CA . ARG A 1 179 ? 16.234 2.086 -20.804 1.00 90.00 179 ARG A CA 1
ATOM 1420 C C . ARG A 1 179 ? 15.607 1.886 -22.175 1.00 90.00 179 ARG A C 1
ATOM 1422 O O . ARG A 1 179 ? 14.471 2.292 -22.414 1.00 90.00 179 ARG A O 1
ATOM 1429 N N . GLU A 1 180 ? 16.316 1.177 -23.044 1.00 91.75 180 GLU A N 1
ATOM 1430 C CA . GLU A 1 180 ? 15.770 0.735 -24.326 1.00 91.75 180 GLU A CA 1
ATOM 1431 C C . GLU A 1 180 ? 14.505 -0.106 -24.124 1.00 91.75 180 GLU A C 1
ATOM 1433 O O . GLU A 1 180 ? 14.338 -0.783 -23.106 1.00 91.75 180 GLU A O 1
ATOM 1438 N N . LEU A 1 181 ? 13.609 -0.108 -25.109 1.00 92.62 181 LEU A N 1
ATOM 1439 C CA . LEU A 1 181 ? 12.434 -0.979 -25.082 1.00 92.62 181 LEU A CA 1
ATOM 1440 C C . LEU A 1 181 ? 12.853 -2.455 -25.179 1.00 92.62 181 LEU A C 1
ATOM 1442 O O . LEU A 1 181 ? 12.376 -3.288 -24.407 1.00 92.62 181 LEU A O 1
ATOM 1446 N N . TYR A 1 182 ? 13.777 -2.759 -26.093 1.00 92.50 182 TYR A N 1
ATOM 1447 C CA . TYR A 1 182 ? 14.184 -4.109 -26.470 1.00 92.50 182 TYR A CA 1
ATOM 1448 C C . TYR A 1 182 ? 15.686 -4.169 -26.755 1.00 92.50 182 TYR A C 1
ATOM 1450 O O . TYR A 1 182 ? 16.159 -3.504 -27.674 1.00 92.50 182 TYR A O 1
ATOM 1458 N N . GLY A 1 183 ? 16.425 -4.996 -26.011 1.00 91.50 183 GLY A N 1
ATOM 1459 C CA . GLY A 1 183 ? 17.834 -5.251 -26.300 1.00 91.50 183 GLY A CA 1
ATOM 1460 C C . GLY A 1 183 ? 17.992 -6.298 -27.400 1.00 91.50 183 GLY A C 1
ATOM 1461 O O . GLY A 1 183 ? 17.925 -7.494 -27.121 1.00 91.50 183 GLY A O 1
ATOM 1462 N N . TRP A 1 184 ? 18.241 -5.875 -28.642 1.00 89.62 184 TRP A N 1
ATOM 1463 C CA . TRP A 1 184 ? 18.303 -6.779 -29.804 1.00 89.62 184 TRP A CA 1
ATOM 1464 C C . TRP A 1 184 ? 19.380 -7.872 -29.703 1.00 89.62 184 TRP A C 1
ATOM 1466 O O . TRP A 1 184 ? 19.184 -8.968 -30.219 1.00 89.62 184 TRP A O 1
ATOM 1476 N N . GLN A 1 185 ? 20.485 -7.600 -29.003 1.00 91.06 185 GLN A N 1
ATOM 1477 C CA . GLN A 1 185 ? 21.569 -8.565 -28.766 1.00 91.06 185 GLN A CA 1
ATOM 1478 C C . GLN A 1 185 ? 21.214 -9.606 -27.699 1.00 91.06 185 GLN A C 1
ATOM 1480 O O . GLN A 1 185 ? 21.737 -10.718 -27.710 1.00 91.06 185 GLN A O 1
ATOM 1485 N N . SER A 1 186 ? 20.342 -9.253 -26.752 1.00 86.88 186 SER A N 1
ATOM 1486 C CA . SER A 1 186 ? 19.927 -10.154 -25.680 1.00 86.88 186 SER A CA 1
ATOM 1487 C C . SER A 1 186 ? 18.488 -9.864 -25.250 1.00 86.88 186 SER A C 1
ATOM 1489 O O . SER A 1 186 ? 18.262 -9.214 -24.235 1.00 86.88 186 SER A O 1
ATOM 1491 N N . PRO A 1 187 ? 17.484 -10.373 -25.979 1.00 82.88 187 PRO A N 1
ATOM 1492 C CA . PRO A 1 187 ? 16.069 -10.067 -25.732 1.00 82.88 187 PRO A CA 1
ATOM 1493 C C . PRO A 1 187 ? 15.575 -10.361 -24.310 1.00 82.88 187 PRO A C 1
ATOM 1495 O O . PRO A 1 187 ? 14.682 -9.688 -23.801 1.00 82.88 187 PRO A O 1
ATOM 1498 N N . LYS A 1 188 ? 16.158 -11.380 -23.666 1.00 87.94 188 LYS A N 1
ATOM 1499 C CA . LYS A 1 188 ? 15.816 -11.794 -22.298 1.00 87.94 188 LYS A CA 1
ATOM 1500 C C . LYS A 1 188 ? 16.621 -11.069 -21.219 1.00 87.94 188 LYS A C 1
ATOM 1502 O O . LYS A 1 188 ? 16.278 -11.199 -20.051 1.00 87.94 188 LYS A O 1
ATOM 1507 N N . ASN A 1 189 ? 17.670 -10.328 -21.593 1.00 86.94 189 ASN A N 1
ATOM 1508 C CA . ASN A 1 189 ? 18.576 -9.678 -20.641 1.00 86.94 189 ASN A CA 1
ATOM 1509 C C . ASN A 1 189 ? 18.841 -8.188 -20.895 1.00 86.94 189 ASN A C 1
ATOM 1511 O O . ASN A 1 189 ? 19.459 -7.538 -20.058 1.00 86.94 189 ASN A O 1
ATOM 1515 N N . GLY A 1 190 ? 18.387 -7.643 -22.022 1.00 85.88 190 GLY A N 1
ATOM 1516 C CA . GLY A 1 190 ? 18.589 -6.260 -22.432 1.00 85.88 190 GLY A CA 1
ATOM 1517 C C . GLY A 1 190 ? 17.275 -5.513 -22.647 1.00 85.88 190 GLY A C 1
ATOM 1518 O O . GLY A 1 190 ? 16.284 -6.062 -23.137 1.00 85.88 190 GLY A O 1
ATOM 1519 N N . GLY A 1 191 ? 17.294 -4.225 -22.316 1.00 89.62 191 GLY A N 1
ATOM 1520 C CA . GLY A 1 191 ? 16.136 -3.345 -22.419 1.00 89.62 191 GLY A CA 1
ATOM 1521 C C . GLY A 1 191 ? 15.030 -3.666 -21.410 1.00 89.62 191 GLY A C 1
ATOM 1522 O O . GLY A 1 191 ? 15.173 -4.480 -20.501 1.00 89.62 191 GLY A O 1
ATOM 1523 N N . SER A 1 192 ? 13.899 -2.995 -21.576 1.00 91.94 192 SER A N 1
ATOM 1524 C CA . SER A 1 192 ? 12.749 -3.077 -20.679 1.00 91.94 192 SER A CA 1
ATOM 1525 C C . SER A 1 192 ? 12.017 -4.413 -20.812 1.00 91.94 192 SER A C 1
ATOM 1527 O O . SER A 1 192 ? 11.506 -4.921 -19.817 1.00 91.94 192 SER A O 1
ATOM 1529 N N . LEU A 1 193 ? 12.023 -5.025 -22.007 1.00 92.69 193 LEU A N 1
ATOM 1530 C CA . LEU A 1 193 ? 11.415 -6.340 -22.242 1.00 92.69 193 LEU A CA 1
ATOM 1531 C C . LEU A 1 193 ? 12.042 -7.449 -21.374 1.00 92.69 193 LEU A C 1
ATOM 1533 O O . LEU A 1 193 ? 11.346 -8.377 -20.968 1.00 92.69 193 LEU A O 1
ATOM 1537 N N . ALA A 1 194 ? 13.329 -7.347 -21.034 1.00 91.75 194 ALA A N 1
ATOM 1538 C CA . ALA A 1 194 ? 14.004 -8.334 -20.192 1.00 91.75 194 ALA A CA 1
ATOM 1539 C C . ALA A 1 194 ? 13.318 -8.531 -18.826 1.00 91.75 194 ALA A C 1
ATOM 1541 O O . ALA A 1 194 ? 13.310 -9.639 -18.291 1.00 91.75 194 ALA A O 1
ATOM 1542 N N . HIS A 1 195 ? 12.662 -7.493 -18.291 1.00 89.56 195 HIS A N 1
ATOM 1543 C CA . HIS A 1 195 ? 11.977 -7.561 -16.999 1.00 89.56 195 HIS A CA 1
ATOM 1544 C C . HIS A 1 195 ? 10.849 -8.597 -16.933 1.00 89.56 195 HIS A C 1
ATOM 1546 O O . HIS A 1 195 ? 10.561 -9.066 -15.837 1.00 89.56 195 HIS A O 1
ATOM 1552 N N . PHE A 1 196 ? 10.244 -8.985 -18.061 1.00 90.31 196 PHE A N 1
ATOM 1553 C CA . PHE A 1 196 ? 9.208 -10.028 -18.087 1.00 90.31 196 PHE A CA 1
ATOM 1554 C C . PHE A 1 196 ? 9.770 -11.451 -17.951 1.00 90.31 196 PHE A C 1
ATOM 1556 O O . PHE A 1 196 ? 9.008 -12.379 -17.709 1.00 90.31 196 PHE A O 1
ATOM 1563 N N . TYR A 1 197 ? 11.083 -11.635 -18.123 1.00 87.31 197 TYR A N 1
ATOM 1564 C CA . TYR A 1 197 ? 11.744 -12.943 -18.038 1.00 87.31 197 TYR A CA 1
ATOM 1565 C C . TYR A 1 197 ? 12.570 -13.127 -16.762 1.00 87.31 197 TYR A C 1
ATOM 1567 O O . TYR A 1 197 ? 12.977 -14.243 -16.456 1.00 87.31 197 TYR A O 1
ATOM 1575 N N . GLN A 1 198 ? 12.873 -12.034 -16.062 1.00 81.69 198 GLN A N 1
ATOM 1576 C CA . GLN A 1 198 ? 13.833 -12.001 -14.955 1.00 81.69 198 GLN A CA 1
ATOM 1577 C C . GLN A 1 198 ? 13.182 -11.873 -13.572 1.00 81.69 198 GLN A C 1
ATOM 1579 O O . GLN A 1 198 ? 13.896 -11.864 -12.568 1.00 81.69 198 GLN A O 1
ATOM 1584 N N . LYS A 1 199 ? 11.860 -11.711 -13.509 1.00 72.81 199 LYS A N 1
ATOM 1585 C CA . LYS A 1 199 ? 11.103 -11.513 -12.272 1.00 72.81 199 LYS A CA 1
ATOM 1586 C C . LYS A 1 199 ? 10.043 -12.579 -12.086 1.00 72.81 199 LYS A C 1
ATOM 1588 O O . LYS A 1 199 ? 9.496 -13.037 -13.110 1.00 72.81 199 LYS A O 1
#

Radius of gyration: 17.08 Å; Cα contacts (8 Å, |Δi|>4): 253; chains: 1; bounding box: 41×38×48 Å

Solvent-accessible surface area (backbone atoms only — not comparable to full-atom values): 10729 Å² total; per-residue (Å²): 131,86,73,88,69,83,73,54,82,78,47,55,57,57,50,53,56,54,49,49,54,51,50,55,53,51,37,45,74,70,72,44,83,76,53,72,69,56,52,48,50,53,52,54,45,50,51,51,47,50,55,51,40,73,73,66,64,61,65,58,60,66,73,51,38,70,71,42,36,53,53,27,40,54,42,31,53,55,49,33,76,76,73,53,65,62,65,66,48,38,54,47,19,42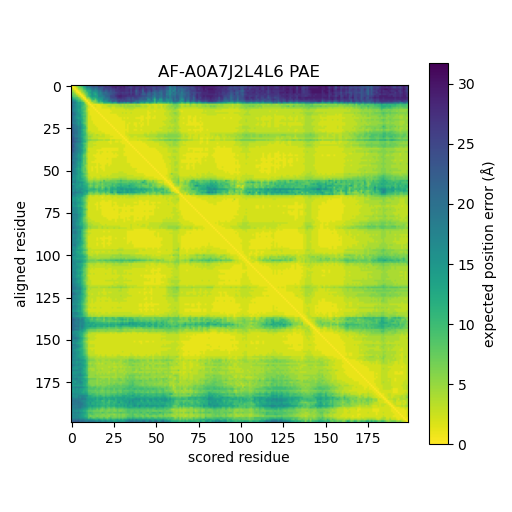,67,33,31,52,59,36,52,77,46,84,63,18,28,55,52,11,11,54,48,45,23,66,56,26,58,79,45,99,51,33,94,44,15,67,60,23,18,50,33,14,45,26,36,41,74,91,70,70,46,76,56,86,45,67,48,16,44,38,46,30,51,19,52,52,55,58,54,41,66,75,57,14,56,51,33,45,50,47,37,19,53,76,70,72,41,50,66,65,20,88,94,36,56,64,76,23,39,31,52,9,57,77,72,74,109

pLDDT: mean 90.33, std 13.4, range [30.61, 98.75]

Secondary structure (DSSP, 8-state):
--------HHHHHHHHHHHHHHHHHHHHHTT-PPPHHHHHHHHHHHHHHHHHHHHH-----TTSSHHHHHHHHHHHHHHHHHH---HHHHHHHHHHTTTTTTSTTHHHHHHHHHHHHHTTSTTGGGHHHHHHHHHHH-TTTTPPP-SHHHHHHHHHHHHTTSHHHHHHHHHHHHHHTT--S--TT-TTTSTGGGHHHH-

Mean predicted aligned error: 5.5 Å

Sequence (199 aa):
MEMLVLESTQNLGEYLFKRVDVLIKRLAKGGISLTNNEKEVILRATRLLYEAMNKIAPRFPSGHGLEHMFRVLEICIILHKIHGGDFKKLVLATLFHDILRLEENHAEKSADFARKFLENTEFKSLAIDVANIIREHSYSASKRASSTESMILQDADRLDALGAIGIARVFSYGAYMNRELYGWQSPKNGGSLAHFYQK